Protein AF-A0A8T7KMA9-F1 (afdb_monomer)

Secondary structure (DSSP, 8-state):
-HHHHHHHHHHHHHHHHHHHHHHHTTTS-EE--TTT-SBEE-HHHHHHHHHHHHHHHHHHHTT-S-HHHHHHHHHHHHHHHTB-BHHHHHHHHHHHHHSPPTT--S-S-S---GGG-TTHHHHHHHHHHHHHHHHHS--BTTSTTTTTT--HHHHHHHHHHHHHHHTGGGTTSSSPP---HHHHHHHHHHHHHHTTSSPPPHHHHHHHHHHHHHHHHHHHHHHHHS-HHHHHHHHHHHHHHHHHHHHTT-

Structure (mmCIF, N/CA/C/O backbone):
data_AF-A0A8T7KMA9-F1
#
_entry.id   AF-A0A8T7KMA9-F1
#
loop_
_atom_site.group_PDB
_atom_site.id
_atom_site.type_symbol
_atom_site.label_atom_id
_atom_site.label_alt_id
_atom_site.label_comp_id
_atom_site.label_asym_id
_atom_site.label_entity_id
_atom_site.label_seq_id
_atom_site.pdbx_PDB_ins_code
_atom_site.Cartn_x
_atom_site.Cartn_y
_atom_site.Cartn_z
_atom_site.occupancy
_atom_site.B_iso_or_equiv
_atom_site.auth_seq_id
_atom_site.auth_comp_id
_atom_site.auth_asym_id
_atom_site.auth_atom_id
_atom_site.pdbx_PDB_model_num
ATOM 1 N N . MET A 1 1 ? -30.304 -0.633 0.006 1.00 74.88 1 MET A N 1
ATOM 2 C CA . MET A 1 1 ? -30.058 -2.051 -0.369 1.00 74.88 1 MET A CA 1
ATOM 3 C C . MET A 1 1 ? -29.399 -2.240 -1.741 1.00 74.88 1 MET A C 1
ATOM 5 O O . MET A 1 1 ? -28.414 -2.963 -1.798 1.00 74.88 1 MET A O 1
ATOM 9 N N . ARG A 1 2 ? -29.863 -1.611 -2.838 1.00 88.44 2 ARG A N 1
ATOM 10 C CA . ARG A 1 2 ? -29.261 -1.797 -4.184 1.00 88.44 2 ARG A CA 1
ATOM 11 C C . ARG A 1 2 ? -27.766 -1.437 -4.260 1.00 88.44 2 ARG A C 1
ATOM 13 O O . ARG A 1 2 ? -26.984 -2.227 -4.770 1.00 88.44 2 ARG A O 1
ATOM 20 N N . ALA A 1 3 ? -27.360 -0.306 -3.677 1.00 84.94 3 ALA A N 1
ATOM 21 C CA . ALA A 1 3 ? -25.960 0.138 -3.680 1.00 84.94 3 ALA A CA 1
ATOM 22 C C . ALA A 1 3 ? -25.003 -0.824 -2.949 1.00 84.94 3 ALA A C 1
ATOM 24 O O . ALA A 1 3 ? -23.890 -1.042 -3.410 1.00 84.94 3 ALA A O 1
ATOM 25 N N . ALA A 1 4 ? -25.444 -1.435 -1.844 1.00 87.94 4 ALA A N 1
ATOM 26 C CA . ALA A 1 4 ? -24.640 -2.408 -1.106 1.00 87.94 4 ALA A CA 1
ATOM 27 C C . ALA A 1 4 ? -24.428 -3.698 -1.913 1.00 87.94 4 ALA A C 1
ATOM 29 O O . ALA A 1 4 ? -23.318 -4.206 -1.968 1.00 87.94 4 ALA A O 1
ATOM 30 N N . ARG A 1 5 ? -25.466 -4.182 -2.612 1.00 92.31 5 ARG A N 1
ATOM 31 C CA . ARG A 1 5 ? -25.337 -5.352 -3.496 1.00 92.31 5 ARG A CA 1
ATOM 32 C C . ARG A 1 5 ? -24.377 -5.089 -4.652 1.00 92.31 5 ARG A C 1
ATOM 34 O O . ARG A 1 5 ? -23.524 -5.923 -4.919 1.00 92.31 5 ARG A O 1
ATOM 41 N N . LEU A 1 6 ? -24.492 -3.927 -5.300 1.00 93.25 6 LEU A N 1
ATOM 42 C CA . LEU A 1 6 ? -23.568 -3.532 -6.366 1.00 93.25 6 LEU A CA 1
ATOM 43 C C . LEU A 1 6 ? -22.127 -3.452 -5.850 1.00 93.25 6 LEU A C 1
ATOM 45 O O . LEU A 1 6 ? -21.237 -4.008 -6.477 1.00 93.25 6 LEU A O 1
ATOM 49 N N . ALA A 1 7 ? -21.912 -2.847 -4.678 1.00 92.75 7 ALA A N 1
ATOM 50 C CA . ALA A 1 7 ? -20.603 -2.796 -4.029 1.00 92.75 7 ALA A CA 1
ATOM 51 C C . ALA A 1 7 ? -20.009 -4.197 -3.801 1.00 92.75 7 ALA A C 1
ATOM 53 O O . ALA A 1 7 ? -18.883 -4.463 -4.215 1.00 92.75 7 ALA A O 1
ATOM 54 N N . THR A 1 8 ? -20.780 -5.119 -3.216 1.00 94.69 8 THR A N 1
ATOM 55 C CA . THR A 1 8 ? -20.338 -6.503 -2.996 1.00 94.69 8 THR A CA 1
ATOM 56 C C . THR A 1 8 ? -20.008 -7.217 -4.305 1.00 94.69 8 THR A C 1
ATOM 58 O O . THR A 1 8 ? -18.973 -7.875 -4.381 1.00 94.69 8 THR A O 1
ATOM 61 N N . VAL A 1 9 ? -20.843 -7.074 -5.342 1.00 95.88 9 VAL A N 1
ATOM 62 C CA . VAL A 1 9 ? -20.597 -7.689 -6.659 1.00 95.88 9 VAL A CA 1
ATOM 63 C C . VAL A 1 9 ? -19.314 -7.139 -7.278 1.00 95.88 9 VAL A C 1
ATOM 65 O O . VAL A 1 9 ? -18.455 -7.925 -7.664 1.00 95.88 9 VAL A O 1
ATOM 68 N N . THR A 1 10 ? -19.135 -5.817 -7.309 1.00 95.44 10 THR A N 1
ATOM 69 C CA . THR A 1 10 ? -17.931 -5.181 -7.863 1.00 95.44 10 THR A CA 1
ATOM 70 C C . THR A 1 10 ? -16.664 -5.650 -7.152 1.00 95.44 10 THR A C 1
ATOM 72 O O . THR A 1 10 ? -15.693 -6.019 -7.806 1.00 95.44 10 THR A O 1
ATOM 75 N N . LEU A 1 11 ? -16.672 -5.690 -5.817 1.00 96.38 11 LEU A N 1
ATOM 76 C CA . LEU A 1 11 ? -15.516 -6.143 -5.044 1.00 96.38 11 LEU A CA 1
ATOM 77 C C . LEU A 1 11 ? -15.255 -7.644 -5.203 1.00 96.38 11 LEU A C 1
ATOM 79 O O . LEU A 1 11 ? -14.103 -8.059 -5.256 1.00 96.38 11 LEU A O 1
ATOM 83 N N . SER A 1 12 ? -16.305 -8.457 -5.329 1.00 96.75 12 SER A N 1
ATOM 84 C CA . SER A 1 12 ? -16.158 -9.892 -5.596 1.00 96.75 12 SER A CA 1
ATOM 85 C C . SER A 1 12 ? -15.549 -10.132 -6.977 1.00 96.75 12 SER A C 1
ATOM 87 O O . SER A 1 12 ? -14.641 -10.945 -7.113 1.00 96.75 12 SER A O 1
ATOM 89 N N . LEU A 1 13 ? -15.983 -9.379 -7.994 1.00 97.12 13 LEU A N 1
ATOM 90 C CA . LEU A 1 13 ? -15.379 -9.418 -9.327 1.00 97.12 13 LEU A CA 1
ATOM 91 C C . LEU A 1 13 ? -13.915 -8.970 -9.292 1.00 97.12 13 LEU A C 1
ATOM 93 O O . LEU A 1 13 ? -13.075 -9.607 -9.917 1.00 97.12 13 LEU A O 1
ATOM 97 N N . MET A 1 14 ? -13.595 -7.923 -8.529 1.00 96.88 14 MET A N 1
ATOM 98 C CA . MET A 1 14 ? -12.217 -7.467 -8.331 1.00 96.88 14 MET A CA 1
ATOM 99 C C . MET A 1 14 ? -11.351 -8.532 -7.639 1.00 96.88 14 MET A C 1
ATOM 101 O O . MET A 1 14 ? -10.211 -8.744 -8.047 1.00 96.88 14 MET A O 1
ATOM 105 N N . LEU A 1 15 ? -11.890 -9.239 -6.641 1.00 96.88 15 LEU A N 1
ATOM 106 C CA . LEU A 1 15 ? -11.209 -10.346 -5.965 1.00 96.88 15 LEU A CA 1
ATOM 107 C C . LEU A 1 15 ? -10.943 -11.513 -6.925 1.00 96.88 15 LEU A C 1
ATOM 109 O O . LEU A 1 15 ? -9.819 -12.004 -7.000 1.00 96.88 15 LEU A O 1
ATOM 113 N N . VAL A 1 16 ? -11.958 -11.926 -7.691 1.00 97.25 16 VAL A N 1
ATOM 114 C CA . VAL A 1 16 ? -11.831 -12.979 -8.711 1.00 97.25 16 VAL A CA 1
ATOM 115 C C . VAL A 1 16 ? -10.822 -12.571 -9.783 1.00 97.25 16 VAL A C 1
ATOM 117 O O . VAL A 1 16 ? -9.980 -13.382 -10.157 1.00 97.25 16 VAL A O 1
ATOM 120 N N . ALA A 1 17 ? -10.848 -11.314 -10.231 1.00 95.06 17 ALA A N 1
ATOM 121 C CA . ALA A 1 17 ? -9.863 -10.784 -11.167 1.00 95.06 17 ALA A CA 1
ATOM 122 C C . ALA A 1 17 ? -8.447 -10.824 -10.575 1.00 95.06 17 ALA A C 1
ATOM 124 O O . ALA A 1 17 ? -7.527 -11.265 -11.253 1.00 95.06 17 ALA A O 1
ATOM 125 N N . GLY A 1 18 ? -8.269 -10.443 -9.307 1.00 94.44 18 GLY A N 1
ATOM 126 C CA . GLY A 1 18 ? -6.989 -10.555 -8.605 1.00 94.44 18 GLY A CA 1
ATOM 127 C C . GLY A 1 18 ? -6.474 -11.996 -8.534 1.00 94.44 18 GLY A C 1
ATOM 128 O O . GLY A 1 18 ? -5.310 -12.242 -8.836 1.00 94.44 18 GLY A O 1
ATOM 129 N N . LEU A 1 19 ? -7.339 -12.967 -8.221 1.00 95.62 19 LEU A N 1
ATOM 130 C CA . LEU A 1 19 ? -6.987 -14.394 -8.202 1.00 95.62 19 LEU A CA 1
ATOM 131 C C . LEU A 1 19 ? -6.645 -14.932 -9.599 1.00 95.62 19 LEU A C 1
ATOM 133 O O . LEU A 1 19 ? -5.669 -15.666 -9.753 1.00 95.62 19 LEU A O 1
ATOM 137 N N . ALA A 1 20 ? -7.415 -14.545 -10.618 1.00 94.00 20 ALA A N 1
ATOM 138 C CA . ALA A 1 20 ? -7.141 -14.903 -12.005 1.00 94.00 20 ALA A CA 1
ATOM 139 C C . ALA A 1 20 ? -5.806 -14.311 -12.476 1.00 94.00 20 ALA A C 1
ATOM 141 O O . ALA A 1 20 ? -5.000 -15.023 -13.069 1.00 94.00 20 ALA A O 1
ATOM 142 N N . LEU A 1 21 ? -5.526 -13.044 -12.153 1.00 92.50 21 LEU A N 1
ATOM 143 C CA . LEU A 1 21 ? -4.230 -12.421 -12.419 1.00 92.50 21 LEU A CA 1
ATOM 144 C C . LEU A 1 21 ? -3.110 -13.162 -11.688 1.00 92.50 21 LEU A C 1
ATOM 146 O O . LEU A 1 21 ? -2.130 -13.508 -12.328 1.00 92.50 21 LEU A O 1
ATOM 150 N N . ALA A 1 22 ? -3.274 -13.487 -10.402 1.00 92.06 22 ALA A N 1
ATOM 151 C CA . ALA A 1 22 ? -2.269 -14.221 -9.634 1.00 92.06 22 ALA A CA 1
ATOM 152 C C . ALA A 1 22 ? -1.974 -15.605 -10.224 1.00 92.06 22 ALA A C 1
ATOM 154 O O . ALA A 1 22 ? -0.847 -16.076 -10.118 1.00 92.06 22 ALA A O 1
ATOM 155 N N . TRP A 1 23 ? -2.968 -16.257 -10.836 1.00 92.12 23 TRP A N 1
ATOM 156 C CA . TRP A 1 23 ? -2.781 -17.498 -11.588 1.00 92.12 23 TRP A CA 1
ATOM 157 C C . TRP A 1 23 ? -2.032 -17.264 -12.905 1.00 92.12 23 TRP A C 1
ATOM 159 O O . TRP A 1 23 ? -1.070 -17.968 -13.202 1.00 92.12 23 TRP A O 1
ATOM 169 N N . LEU A 1 24 ? -2.450 -16.267 -13.684 1.00 90.75 24 LEU A N 1
ATOM 170 C CA . LEU A 1 24 ? -1.879 -15.974 -14.998 1.00 90.75 24 LEU A CA 1
ATOM 171 C C . LEU A 1 24 ? -0.452 -15.416 -14.918 1.00 90.75 24 LEU A C 1
ATOM 173 O O . LEU A 1 24 ? 0.347 -15.663 -15.814 1.00 90.75 24 LEU A O 1
ATOM 177 N N . THR A 1 25 ? -0.113 -14.689 -13.851 1.00 88.50 25 THR A N 1
ATOM 178 C CA . THR A 1 25 ? 1.198 -14.050 -13.684 1.00 88.50 25 THR A CA 1
ATOM 179 C C . THR A 1 25 ? 2.226 -14.930 -12.977 1.00 88.50 25 THR A C 1
ATOM 181 O O . THR A 1 25 ? 3.274 -14.425 -12.581 1.00 88.50 25 THR A O 1
ATOM 184 N N . ARG A 1 26 ? 1.928 -16.220 -12.757 1.00 83.44 26 ARG A N 1
ATOM 185 C CA . ARG A 1 26 ? 2.841 -17.149 -12.062 1.00 83.44 26 ARG A CA 1
ATOM 186 C C . ARG A 1 26 ? 4.153 -17.333 -12.799 1.00 83.44 26 ARG A C 1
ATOM 188 O O . ARG A 1 26 ? 5.195 -17.410 -12.162 1.00 83.44 26 ARG A O 1
ATOM 195 N N . GLU A 1 27 ? 4.080 -17.419 -14.121 1.00 79.69 27 GLU A N 1
ATOM 196 C CA . GLU A 1 27 ? 5.248 -17.693 -14.956 1.00 79.69 27 GLU A CA 1
ATOM 197 C C . GLU A 1 27 ? 5.816 -16.416 -15.571 1.00 79.69 27 GLU A C 1
ATOM 199 O O . GLU A 1 27 ? 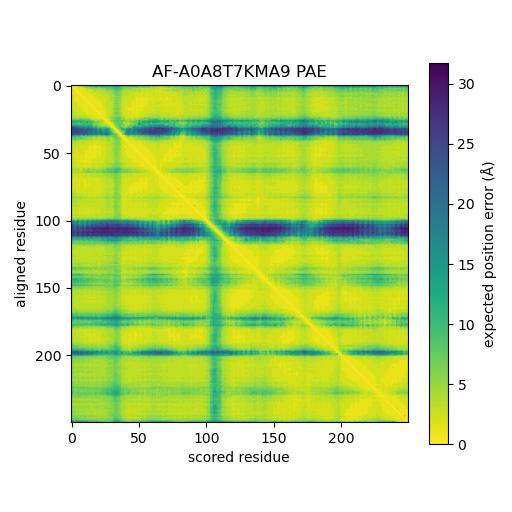7.031 -16.266 -15.669 1.00 79.69 27 GLU A O 1
ATOM 204 N N . MET A 1 28 ? 4.955 -15.469 -15.960 1.00 73.75 28 MET A N 1
ATOM 205 C CA . MET A 1 28 ? 5.373 -14.209 -16.575 1.00 73.75 28 MET A CA 1
ATOM 206 C C . MET A 1 28 ? 4.401 -13.069 -16.254 1.00 73.75 28 MET A C 1
ATOM 208 O O . MET A 1 28 ? 3.193 -13.295 -16.184 1.00 73.75 28 MET A O 1
ATOM 212 N N . PRO A 1 29 ? 4.883 -11.822 -16.102 1.00 76.88 29 PRO A N 1
ATOM 213 C CA . PRO A 1 29 ? 4.006 -10.671 -15.927 1.00 76.88 29 PRO A CA 1
ATOM 214 C C . PRO A 1 29 ? 3.124 -10.461 -17.168 1.00 76.88 29 PRO A C 1
ATOM 216 O O . PRO A 1 29 ? 3.596 -10.525 -18.305 1.00 76.88 29 PRO A O 1
ATOM 219 N N . LEU A 1 30 ? 1.847 -10.145 -16.952 1.00 77.12 30 LEU A N 1
ATOM 220 C CA . LEU A 1 30 ? 0.913 -9.797 -18.016 1.00 77.12 30 LEU A CA 1
ATOM 221 C C . LEU A 1 30 ? 1.144 -8.348 -18.451 1.00 77.12 30 LEU A C 1
ATOM 223 O O . LEU A 1 30 ? 1.044 -7.403 -17.661 1.00 77.12 30 LEU A O 1
ATOM 227 N N . VAL A 1 31 ? 1.415 -8.173 -19.740 1.00 74.31 31 VAL A N 1
ATOM 228 C CA . VAL A 1 31 ? 1.612 -6.864 -20.365 1.00 74.31 31 VAL A CA 1
ATOM 229 C C . VAL A 1 31 ? 0.598 -6.723 -21.491 1.00 74.31 31 VAL A C 1
ATOM 231 O O . VAL A 1 31 ? 0.688 -7.406 -22.511 1.00 74.31 31 VAL A O 1
ATOM 234 N N . ALA A 1 32 ? -0.388 -5.845 -21.312 1.00 59.34 32 ALA A N 1
ATOM 235 C CA . ALA A 1 32 ? -1.388 -5.598 -22.339 1.00 59.34 32 ALA A CA 1
ATOM 236 C C . ALA A 1 32 ? -0.861 -4.575 -23.365 1.00 59.34 32 ALA A C 1
ATOM 238 O O . ALA A 1 32 ? -0.773 -3.386 -23.077 1.00 59.34 32 ALA A O 1
ATOM 239 N N . VAL A 1 33 ? -0.601 -5.071 -24.582 1.00 53.56 33 VAL A N 1
ATOM 240 C CA . VAL A 1 33 ? -0.406 -4.356 -25.865 1.00 53.56 33 VAL A CA 1
ATOM 241 C C . VAL A 1 33 ? 1.032 -3.956 -26.258 1.00 53.56 33 VAL A C 1
ATOM 243 O O . VAL A 1 33 ? 1.755 -3.231 -25.569 1.00 53.56 33 VAL A O 1
ATOM 246 N N . ARG A 1 34 ? 1.391 -4.417 -27.472 1.00 48.84 34 ARG A N 1
ATOM 247 C CA . ARG A 1 34 ? 2.499 -3.975 -28.336 1.00 48.84 34 ARG A CA 1
ATOM 248 C C . ARG A 1 34 ? 2.468 -2.449 -28.490 1.00 48.84 34 ARG A C 1
ATOM 250 O O . ARG A 1 34 ? 1.559 -1.929 -29.123 1.00 48.84 34 ARG A O 1
ATOM 257 N N . GLY A 1 35 ? 3.465 -1.746 -27.951 1.00 50.00 35 GLY A N 1
ATOM 258 C CA . GLY A 1 35 ? 3.695 -0.327 -28.264 1.00 50.00 35 GLY A CA 1
ATOM 259 C C . GLY A 1 35 ? 3.737 0.653 -27.091 1.00 50.00 35 GLY A C 1
ATOM 260 O O . GLY A 1 35 ? 3.997 1.823 -27.333 1.00 50.00 35 GLY A O 1
ATOM 261 N N . GLY A 1 36 ? 3.540 0.230 -25.836 1.00 54.72 36 GLY A N 1
ATOM 262 C CA . GLY A 1 36 ? 3.680 1.170 -24.709 1.00 54.72 36 GLY A CA 1
ATOM 263 C C . GLY A 1 36 ? 2.717 0.972 -23.546 1.00 54.72 36 GLY A C 1
ATOM 264 O O . GLY A 1 36 ? 2.156 1.946 -23.066 1.00 54.72 36 GLY A O 1
ATOM 265 N N . ALA A 1 37 ? 2.485 -0.272 -23.124 1.00 57.72 37 ALA A N 1
ATOM 266 C CA . ALA A 1 37 ? 1.408 -0.650 -22.210 1.00 57.72 37 ALA A CA 1
ATOM 267 C C . ALA A 1 37 ? 1.255 0.251 -20.962 1.00 57.72 37 ALA A C 1
ATOM 269 O O . ALA A 1 37 ? 2.088 0.232 -20.054 1.00 57.72 37 ALA A O 1
ATOM 270 N N . VAL A 1 38 ? 0.138 0.985 -20.913 1.00 71.94 38 VAL A N 1
ATOM 271 C CA . VAL A 1 38 ? -0.374 1.712 -19.734 1.00 71.94 38 VAL A CA 1
ATOM 272 C C . VAL A 1 38 ? -0.820 0.733 -18.641 1.00 71.94 38 VAL A C 1
ATOM 274 O O . VAL A 1 38 ? -0.795 1.071 -17.461 1.00 71.94 38 VAL A O 1
ATOM 277 N N . LEU A 1 39 ? -1.177 -0.499 -19.021 1.00 85.31 39 LEU A N 1
ATOM 278 C CA . LEU A 1 39 ? -1.601 -1.563 -18.116 1.00 85.31 39 LEU A CA 1
ATOM 279 C C . LEU A 1 39 ? -0.520 -2.638 -17.982 1.00 85.31 39 LEU A C 1
ATOM 281 O O . LEU A 1 39 ? -0.044 -3.197 -18.973 1.00 85.31 39 LEU A O 1
ATOM 285 N N . ARG A 1 40 ? -0.174 -2.962 -16.740 1.00 85.12 40 ARG A N 1
ATOM 286 C CA . ARG A 1 40 ? 0.751 -4.035 -16.385 1.00 85.12 40 ARG A CA 1
ATOM 287 C C . ARG A 1 40 ? 0.271 -4.701 -15.106 1.00 85.12 40 ARG A C 1
ATOM 289 O O . ARG A 1 40 ? 0.020 -4.023 -14.116 1.00 85.12 40 ARG A O 1
ATOM 296 N N . ALA A 1 41 ? 0.204 -6.025 -15.122 1.00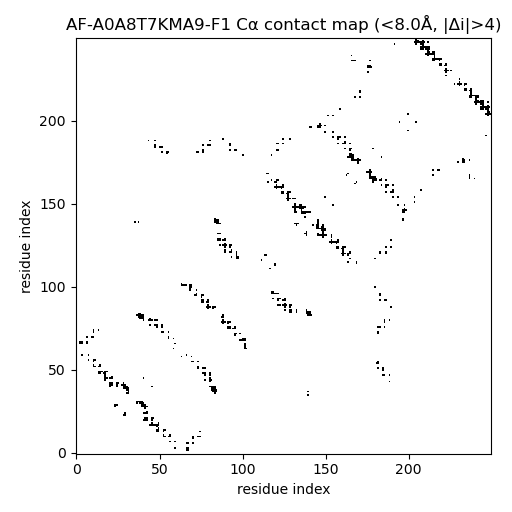 87.75 41 ALA A N 1
ATOM 297 C CA . ALA A 1 41 ? -0.104 -6.810 -13.939 1.00 87.75 41 ALA A CA 1
ATOM 298 C C . ALA A 1 41 ? 0.957 -7.891 -13.737 1.00 87.75 41 ALA A C 1
ATOM 300 O O . ALA A 1 41 ? 1.316 -8.618 -14.659 1.00 87.75 41 ALA A O 1
ATOM 301 N N . ASP A 1 42 ? 1.446 -8.009 -12.513 1.00 90.06 42 ASP A N 1
ATOM 302 C CA . ASP A 1 42 ? 2.267 -9.125 -12.055 1.00 90.06 42 ASP A CA 1
ATOM 303 C C . ASP A 1 42 ? 1.764 -9.622 -10.697 1.00 90.06 42 ASP A C 1
ATOM 305 O O . ASP A 1 42 ? 0.711 -9.188 -10.220 1.00 90.06 42 ASP A O 1
ATOM 309 N N . ALA A 1 43 ? 2.513 -10.534 -10.075 1.00 91.31 43 ALA A N 1
ATOM 310 C CA . ALA A 1 43 ? 2.133 -11.135 -8.805 1.00 91.31 43 ALA A CA 1
ATOM 311 C C . ALA A 1 43 ? 1.886 -10.089 -7.701 1.00 91.31 43 ALA A C 1
ATOM 313 O O . ALA A 1 43 ? 0.955 -10.249 -6.911 1.00 91.31 43 ALA A O 1
ATOM 314 N N . LEU A 1 44 ? 2.656 -8.992 -7.673 1.00 92.19 44 LEU A N 1
ATOM 315 C CA . LEU A 1 44 ? 2.479 -7.925 -6.687 1.00 92.19 44 LEU A CA 1
ATOM 316 C C . LEU A 1 44 ? 1.195 -7.126 -6.956 1.00 92.19 44 LEU A C 1
ATOM 318 O O . LEU A 1 44 ? 0.438 -6.847 -6.025 1.00 92.19 44 LEU A O 1
ATOM 322 N N . SER A 1 45 ? 0.914 -6.797 -8.221 1.00 93.81 45 SER A N 1
ATOM 323 C CA . SER A 1 45 ? -0.354 -6.158 -8.611 1.00 93.81 45 SER A CA 1
ATOM 324 C C . SER A 1 45 ? -1.561 -7.031 -8.267 1.00 93.81 45 SER A C 1
ATOM 326 O O . SER A 1 45 ? -2.553 -6.537 -7.729 1.00 93.81 45 SER A O 1
ATOM 328 N N . ALA A 1 46 ? -1.473 -8.333 -8.552 1.00 94.75 46 ALA A N 1
ATOM 329 C CA . ALA A 1 46 ? -2.524 -9.298 -8.261 1.00 94.75 46 ALA A CA 1
ATOM 330 C C . ALA A 1 46 ? -2.780 -9.415 -6.751 1.00 94.75 46 ALA A C 1
ATOM 332 O O . ALA A 1 46 ? -3.932 -9.360 -6.314 1.00 94.75 46 ALA A O 1
ATOM 333 N N . LEU A 1 47 ? -1.710 -9.491 -5.951 1.00 94.94 47 LEU A N 1
ATOM 334 C CA . LEU A 1 47 ? -1.795 -9.502 -4.493 1.00 94.94 47 LEU A CA 1
ATOM 335 C C . LEU A 1 47 ? -2.466 -8.231 -3.960 1.00 94.94 47 LEU A C 1
ATOM 337 O O . LEU A 1 47 ? -3.370 -8.331 -3.131 1.00 94.94 47 LEU A O 1
ATOM 341 N N . LEU A 1 48 ? -2.086 -7.048 -4.457 1.00 95.75 48 LEU A N 1
ATOM 342 C CA . LEU A 1 48 ? -2.716 -5.798 -4.030 1.00 95.75 48 LEU A CA 1
ATOM 343 C C . LEU A 1 48 ? -4.214 -5.766 -4.379 1.00 95.75 48 LEU A C 1
ATOM 345 O O . LEU A 1 48 ? -5.009 -5.335 -3.544 1.00 95.75 48 LEU A O 1
ATOM 349 N N . LEU A 1 49 ? -4.623 -6.256 -5.558 1.00 96.44 49 LEU A N 1
ATOM 350 C CA . LEU A 1 49 ? -6.047 -6.379 -5.903 1.00 96.44 49 LEU A CA 1
ATOM 351 C C . LEU A 1 49 ? -6.797 -7.265 -4.906 1.00 96.44 49 LEU A C 1
ATOM 353 O O . LEU A 1 49 ? -7.864 -6.878 -4.429 1.00 96.44 49 LEU A O 1
ATOM 357 N N . ILE A 1 50 ? -6.238 -8.435 -4.586 1.00 97.19 50 ILE A N 1
ATOM 358 C CA . ILE A 1 50 ? -6.832 -9.384 -3.637 1.00 97.19 50 ILE A CA 1
ATOM 359 C C . ILE A 1 50 ? -6.982 -8.726 -2.263 1.00 97.19 50 ILE A C 1
ATOM 361 O O . ILE A 1 50 ? -8.071 -8.744 -1.690 1.00 97.19 50 ILE A O 1
ATOM 365 N N . VAL A 1 51 ? -5.915 -8.102 -1.756 1.00 95.50 51 VAL A N 1
ATOM 366 C CA . VAL A 1 51 ? -5.903 -7.448 -0.439 1.00 95.50 51 VAL A CA 1
ATOM 367 C C . VAL A 1 51 ? -6.900 -6.292 -0.391 1.00 95.50 51 VAL A C 1
ATOM 369 O O . VAL A 1 51 ? -7.705 -6.228 0.537 1.00 95.50 51 VAL A O 1
ATOM 372 N N . ALA A 1 52 ? -6.908 -5.411 -1.395 1.00 96.38 52 ALA A N 1
ATOM 373 C CA . ALA A 1 52 ? -7.820 -4.271 -1.438 1.00 96.38 52 ALA A CA 1
ATOM 374 C C . ALA A 1 52 ? -9.292 -4.712 -1.521 1.00 96.38 52 ALA A C 1
ATOM 376 O O . ALA A 1 52 ? -10.141 -4.184 -0.798 1.00 96.38 52 ALA A O 1
ATOM 377 N N . ALA A 1 53 ? -9.599 -5.715 -2.351 1.00 96.88 53 ALA A N 1
ATOM 378 C CA . ALA A 1 53 ? -10.946 -6.265 -2.456 1.00 96.88 53 ALA A CA 1
ATOM 379 C C . ALA A 1 53 ? -11.391 -6.939 -1.148 1.00 96.88 53 ALA A C 1
ATOM 381 O O . ALA A 1 53 ? -12.496 -6.679 -0.670 1.00 96.88 53 ALA A O 1
ATOM 382 N N . ALA A 1 54 ? -10.526 -7.752 -0.533 1.00 95.88 54 ALA A N 1
ATOM 383 C CA . ALA A 1 54 ? -10.816 -8.439 0.723 1.00 95.88 54 ALA A CA 1
ATOM 384 C C . ALA A 1 54 ? -11.028 -7.458 1.887 1.00 95.88 54 ALA A C 1
ATOM 386 O O . ALA A 1 54 ? -12.002 -7.590 2.627 1.00 95.88 54 ALA A O 1
ATOM 387 N N . GLN A 1 55 ? -10.174 -6.436 2.018 1.00 93.12 55 GLN A N 1
ATOM 388 C CA . GLN A 1 55 ? -10.329 -5.391 3.035 1.00 93.12 55 GLN A CA 1
ATOM 389 C C . GLN A 1 55 ? -11.643 -4.622 2.862 1.00 93.12 55 GLN A C 1
ATOM 391 O O . GLN A 1 55 ? -12.364 -4.387 3.834 1.00 93.12 55 GLN A O 1
ATOM 396 N N . ALA A 1 56 ? -11.987 -4.262 1.625 1.00 94.31 56 ALA A N 1
ATOM 397 C CA . ALA A 1 56 ? -13.238 -3.579 1.332 1.00 94.31 56 ALA A CA 1
ATOM 398 C C . ALA A 1 56 ? -14.461 -4.458 1.640 1.00 94.31 56 ALA A C 1
ATOM 400 O O . ALA A 1 56 ? -15.405 -3.979 2.269 1.00 94.31 56 ALA A O 1
ATOM 401 N N . LEU A 1 57 ? -14.433 -5.744 1.266 1.00 95.38 57 LEU A N 1
ATOM 402 C CA . LEU A 1 57 ? -15.491 -6.712 1.582 1.00 95.38 57 LEU A CA 1
ATOM 403 C C . LEU A 1 57 ? -15.656 -6.906 3.092 1.00 95.38 57 LEU A C 1
ATOM 405 O O . LEU A 1 57 ? -16.787 -6.890 3.579 1.00 95.38 57 LEU A O 1
ATOM 409 N N . ALA A 1 58 ? -14.553 -7.021 3.836 1.00 92.94 58 ALA A N 1
ATOM 410 C CA . ALA A 1 58 ? -14.583 -7.088 5.295 1.00 92.94 58 ALA A CA 1
ATOM 411 C C . ALA A 1 58 ? -15.224 -5.824 5.894 1.00 92.94 58 ALA A C 1
ATOM 413 O O . ALA A 1 58 ? -16.098 -5.921 6.752 1.00 92.94 58 ALA A O 1
ATOM 414 N N . GLY A 1 59 ? -14.879 -4.638 5.382 1.00 90.25 59 GLY A N 1
ATOM 415 C CA . GLY A 1 59 ? -15.520 -3.383 5.781 1.00 90.25 59 GLY A CA 1
ATOM 416 C C . GLY A 1 59 ? -17.027 -3.349 5.492 1.00 90.25 59 GLY A C 1
ATOM 417 O O . GLY A 1 59 ? -17.804 -2.867 6.317 1.00 90.25 59 GLY A O 1
ATOM 418 N N . LEU A 1 60 ? -17.470 -3.892 4.352 1.00 91.44 60 LEU A N 1
ATOM 419 C CA . LEU A 1 60 ? -18.901 -4.024 4.050 1.00 91.44 60 LEU A CA 1
ATOM 420 C C . LEU A 1 60 ? -19.609 -4.970 5.027 1.00 91.44 60 LEU A C 1
ATOM 422 O O . LEU A 1 60 ? -20.705 -4.647 5.483 1.00 91.44 60 LEU A O 1
ATOM 426 N N . ALA A 1 61 ? -18.985 -6.101 5.365 1.00 91.62 61 ALA A N 1
ATOM 427 C CA . ALA A 1 61 ? -19.522 -7.062 6.329 1.00 91.62 61 ALA A CA 1
ATOM 428 C C . ALA A 1 61 ? -19.647 -6.460 7.740 1.00 91.62 61 ALA A C 1
ATOM 430 O O . ALA A 1 61 ? -20.598 -6.762 8.455 1.00 91.62 61 ALA A O 1
ATOM 431 N N . LEU A 1 62 ? -18.739 -5.549 8.103 1.00 89.62 62 LEU A N 1
ATOM 432 C CA . LEU A 1 62 ? -18.769 -4.790 9.358 1.00 89.62 62 LEU A CA 1
ATOM 433 C C . LEU A 1 62 ? -19.734 -3.587 9.338 1.00 89.62 62 LEU A C 1
ATOM 435 O O . LEU A 1 62 ? -19.771 -2.817 10.295 1.00 89.62 62 LEU A O 1
ATOM 439 N N . GLY A 1 63 ? -20.524 -3.406 8.275 1.00 88.38 63 GLY A N 1
ATOM 440 C CA . GLY A 1 63 ? -21.600 -2.413 8.250 1.00 88.38 63 GLY A CA 1
ATOM 441 C C . GLY A 1 63 ? -21.138 -0.971 8.030 1.00 88.38 63 GLY A C 1
ATOM 442 O O . GLY A 1 63 ? -21.758 -0.042 8.547 1.00 88.38 63 GLY A O 1
ATOM 443 N N . VAL A 1 64 ? -20.068 -0.754 7.255 1.00 88.19 64 VAL A N 1
ATOM 444 C CA . VAL A 1 64 ? -19.603 0.600 6.913 1.00 88.19 64 VAL A CA 1
ATOM 445 C C . VAL A 1 64 ? -20.746 1.472 6.346 1.00 88.19 64 VAL A C 1
ATOM 447 O O . VAL A 1 64 ? -21.428 1.059 5.404 1.00 88.19 64 VAL A O 1
ATOM 450 N N . PRO A 1 65 ? -20.916 2.723 6.827 1.00 86.19 65 PRO A N 1
ATOM 451 C CA . PRO A 1 65 ? -22.067 3.566 6.481 1.00 86.19 65 PRO A CA 1
ATOM 452 C C . PRO A 1 65 ? -22.134 3.969 5.001 1.00 86.19 65 PRO A C 1
ATOM 454 O O . PRO A 1 65 ? -23.211 4.228 4.468 1.00 86.19 65 PRO A O 1
ATOM 457 N N . ARG A 1 66 ? -20.983 4.059 4.320 1.00 90.38 66 ARG A N 1
ATOM 458 C CA . ARG A 1 66 ? -20.875 4.519 2.925 1.00 90.38 66 ARG A CA 1
ATOM 459 C C . ARG A 1 66 ? -20.177 3.460 2.062 1.00 90.38 66 ARG A C 1
ATOM 461 O O . ARG A 1 66 ? -19.008 3.632 1.715 1.00 90.38 66 ARG A O 1
ATOM 468 N N . PRO A 1 67 ? -20.876 2.370 1.694 1.00 91.62 67 PRO A N 1
ATOM 469 C CA . PRO A 1 67 ? -20.275 1.212 1.025 1.00 91.62 67 PRO A CA 1
ATOM 470 C C . PRO A 1 67 ? -19.665 1.554 -0.342 1.00 91.62 67 PRO A C 1
ATOM 472 O O . PRO A 1 67 ? -18.635 1.007 -0.733 1.00 91.62 67 PRO A O 1
ATOM 475 N N . TRP A 1 68 ? -20.264 2.510 -1.057 1.00 93.06 68 TRP A N 1
ATOM 476 C CA . TRP A 1 68 ? -19.780 2.940 -2.366 1.00 93.06 68 TRP A CA 1
ATOM 477 C C . TRP A 1 68 ? -18.437 3.685 -2.292 1.00 93.06 68 TRP A C 1
ATOM 479 O O . TRP A 1 68 ? -17.633 3.530 -3.201 1.00 93.06 68 TRP A O 1
ATOM 489 N N . LEU A 1 69 ? -18.154 4.433 -1.212 1.00 93.25 69 LEU A N 1
ATOM 490 C CA . LEU A 1 69 ? -16.873 5.137 -1.037 1.00 93.25 69 LEU A CA 1
ATOM 491 C C . LEU A 1 69 ? -15.720 4.157 -0.820 1.00 93.25 69 LEU A C 1
ATOM 493 O O . LEU A 1 69 ? -14.657 4.320 -1.410 1.00 93.25 69 LEU A O 1
ATOM 497 N N . VAL A 1 70 ? -15.945 3.122 -0.005 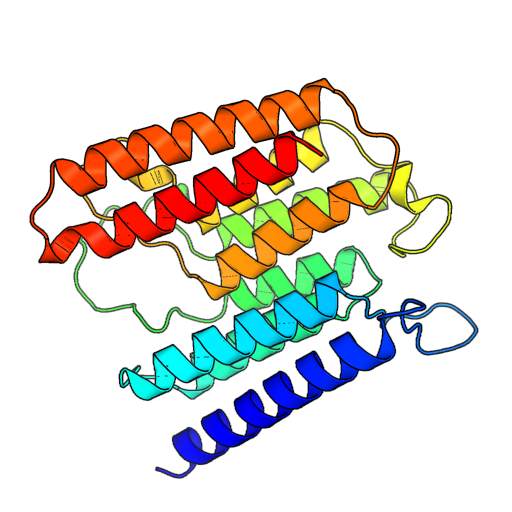1.00 92.88 70 VAL A N 1
ATOM 498 C CA . VAL A 1 70 ? -14.957 2.051 0.204 1.00 92.88 70 VAL A CA 1
ATOM 499 C C . VAL A 1 70 ? -14.717 1.294 -1.096 1.00 92.88 70 VAL A C 1
ATOM 501 O O . VAL A 1 70 ? -13.572 1.046 -1.457 1.00 92.88 70 VAL A O 1
ATOM 504 N N . THR A 1 71 ? -15.790 0.995 -1.834 1.00 95.12 71 THR A N 1
ATOM 505 C CA . THR A 1 71 ? -15.695 0.331 -3.142 1.00 95.12 71 THR A CA 1
ATOM 506 C C . THR A 1 71 ? -14.916 1.177 -4.143 1.00 95.12 71 THR A C 1
ATOM 508 O O . THR A 1 71 ? -14.029 0.660 -4.812 1.00 95.12 71 THR A O 1
ATOM 511 N N . LEU A 1 72 ? -15.205 2.481 -4.218 1.00 95.94 72 LEU A N 1
ATOM 512 C CA . LEU A 1 72 ? -14.495 3.413 -5.090 1.00 95.94 72 LEU A CA 1
ATOM 513 C C . LEU A 1 72 ? -13.010 3.484 -4.729 1.00 95.94 72 LEU A C 1
ATOM 515 O O . LEU A 1 72 ? -12.168 3.376 -5.613 1.00 95.94 72 LEU A O 1
ATOM 519 N N . ARG A 1 73 ? -12.673 3.619 -3.440 1.00 95.31 73 ARG A N 1
ATOM 520 C CA . ARG A 1 73 ? -11.273 3.659 -3.002 1.00 95.31 73 ARG A CA 1
ATOM 521 C C . ARG A 1 73 ? -10.544 2.357 -3.325 1.00 95.31 73 ARG A C 1
ATOM 523 O O . ARG A 1 73 ? -9.443 2.413 -3.858 1.00 95.31 73 ARG A O 1
ATOM 530 N N . ALA A 1 74 ? -11.160 1.205 -3.061 1.00 96.75 74 ALA A N 1
ATOM 531 C CA . ALA A 1 74 ? -10.585 -0.093 -3.406 1.00 96.75 74 ALA A CA 1
ATOM 532 C C . ALA A 1 74 ? -10.373 -0.231 -4.921 1.00 96.75 74 ALA A C 1
ATOM 534 O O . ALA A 1 74 ? -9.299 -0.647 -5.346 1.00 96.75 74 ALA A O 1
ATOM 535 N N . ALA A 1 75 ? -11.343 0.199 -5.734 1.00 96.81 75 ALA A N 1
ATOM 536 C CA . ALA A 1 75 ? -11.221 0.202 -7.189 1.00 96.81 75 ALA A CA 1
ATOM 537 C C . ALA A 1 75 ? -10.087 1.118 -7.678 1.00 96.81 75 ALA A C 1
ATOM 539 O O . ALA A 1 75 ? -9.340 0.726 -8.568 1.00 96.81 75 ALA A O 1
ATOM 540 N N . LEU A 1 76 ? -9.912 2.302 -7.079 1.00 97.38 76 LEU A N 1
ATOM 541 C CA . LEU A 1 76 ? -8.805 3.210 -7.401 1.00 97.38 76 LEU A CA 1
ATOM 542 C C . LEU A 1 76 ? -7.449 2.606 -7.008 1.00 97.38 76 LEU A C 1
ATOM 544 O O . LEU A 1 76 ? -6.533 2.590 -7.822 1.00 97.38 76 LEU A O 1
ATOM 548 N N . VAL A 1 77 ? -7.319 2.039 -5.806 1.00 96.94 77 VAL A N 1
ATOM 549 C CA . VAL A 1 77 ? -6.085 1.347 -5.387 1.00 96.94 77 VAL A CA 1
ATOM 550 C C . VAL A 1 77 ? -5.787 0.154 -6.305 1.00 96.94 77 VAL A C 1
ATOM 552 O O . VAL A 1 77 ? -4.647 -0.023 -6.729 1.00 96.94 77 VAL A O 1
ATOM 555 N N . GLY A 1 78 ? -6.809 -0.614 -6.693 1.00 96.25 78 GLY A N 1
ATOM 556 C CA . GLY A 1 78 ? -6.689 -1.686 -7.683 1.00 96.25 78 GLY A CA 1
ATOM 557 C C . GLY A 1 78 ? -6.255 -1.183 -9.061 1.00 96.25 78 GLY A C 1
ATOM 558 O O . GLY A 1 78 ? -5.382 -1.778 -9.684 1.00 96.25 78 GLY A O 1
ATOM 559 N N . LEU A 1 79 ? -6.804 -0.057 -9.522 1.00 95.56 79 LEU A N 1
ATOM 560 C CA . LEU A 1 79 ? -6.419 0.570 -10.787 1.00 95.56 79 LEU A CA 1
ATOM 561 C C . LEU A 1 79 ? -4.958 1.045 -10.762 1.00 95.56 79 LEU A C 1
ATOM 563 O O . LEU A 1 79 ? -4.231 0.835 -11.730 1.00 95.56 79 LEU A O 1
ATOM 567 N N . ALA A 1 80 ? -4.507 1.627 -9.647 1.00 95.25 80 ALA A N 1
ATOM 568 C CA . ALA A 1 80 ? -3.101 1.971 -9.449 1.00 95.25 80 ALA A CA 1
ATOM 569 C C . ALA A 1 80 ? -2.208 0.717 -9.479 1.00 95.25 80 ALA A C 1
ATOM 571 O O . ALA A 1 80 ? -1.127 0.749 -10.064 1.00 95.25 80 ALA A O 1
ATOM 572 N N . ALA A 1 81 ? -2.675 -0.403 -8.918 1.00 94.12 81 ALA A N 1
ATOM 573 C CA . ALA A 1 81 ? -1.944 -1.667 -8.922 1.00 94.12 81 ALA A CA 1
ATOM 574 C C . ALA A 1 81 ? -1.710 -2.221 -10.335 1.00 94.12 81 ALA A C 1
ATOM 576 O O . ALA A 1 81 ? -0.650 -2.775 -10.605 1.00 94.12 81 ALA A O 1
ATOM 577 N N . VAL A 1 82 ? -2.674 -2.080 -11.246 1.00 93.25 82 VAL A N 1
ATOM 578 C CA . VAL A 1 82 ? -2.550 -2.585 -12.629 1.00 93.25 82 VAL A CA 1
ATOM 579 C C . VAL A 1 82 ? -1.975 -1.558 -13.605 1.00 93.25 82 VAL A C 1
ATOM 581 O O . VAL A 1 82 ? -1.905 -1.813 -14.807 1.00 93.25 82 VAL A O 1
ATOM 584 N N . SER A 1 83 ? -1.572 -0.386 -13.117 1.00 92.25 83 SER A N 1
ATOM 585 C CA . SER A 1 83 ? -0.952 0.646 -13.940 1.00 92.25 83 SER A CA 1
ATOM 586 C C . SER A 1 83 ? 0.544 0.381 -14.115 1.00 92.25 83 SER A C 1
ATOM 588 O O . SER A 1 83 ? 1.282 0.190 -13.150 1.00 92.25 83 SER A O 1
ATOM 590 N N . GLY A 1 84 ? 1.008 0.418 -15.364 1.00 89.69 84 GLY A N 1
ATOM 591 C CA . GLY A 1 84 ? 2.422 0.326 -15.733 1.00 89.69 84 GLY A CA 1
ATOM 592 C C . GLY A 1 84 ? 3.137 1.679 -15.810 1.00 89.69 84 GLY A C 1
ATOM 593 O O . GLY A 1 84 ? 4.293 1.724 -16.231 1.00 89.69 84 GLY A O 1
ATOM 594 N N . HIS A 1 85 ? 2.469 2.779 -15.453 1.00 92.44 85 HIS A N 1
ATOM 595 C CA . HIS A 1 85 ? 2.984 4.139 -15.622 1.00 92.44 85 HIS A CA 1
ATOM 596 C C . HIS A 1 85 ? 3.080 4.867 -14.275 1.00 92.44 85 HIS A C 1
ATOM 598 O O . HIS A 1 85 ? 2.067 5.044 -13.595 1.00 92.44 85 HIS A O 1
ATOM 604 N N . LEU A 1 86 ? 4.273 5.353 -13.912 1.00 93.25 86 LEU A N 1
ATOM 605 C CA . LEU A 1 86 ? 4.565 5.945 -12.594 1.00 93.25 86 LEU A CA 1
ATOM 606 C C . LEU A 1 86 ? 3.617 7.106 -12.250 1.00 93.25 86 LEU A C 1
ATOM 608 O O . LEU A 1 86 ? 3.027 7.125 -11.170 1.00 93.25 86 LEU A O 1
ATOM 612 N N . ALA A 1 87 ? 3.387 8.024 -13.200 1.00 93.62 87 ALA A N 1
ATOM 613 C CA . ALA A 1 87 ? 2.452 9.139 -13.010 1.00 93.62 87 ALA A CA 1
ATOM 614 C C . ALA A 1 87 ? 1.004 8.680 -12.774 1.00 93.62 87 ALA A C 1
ATOM 616 O O . ALA A 1 87 ? 0.296 9.275 -11.967 1.00 93.62 87 ALA A O 1
ATOM 617 N N . ALA A 1 88 ? 0.563 7.614 -13.448 1.00 93.88 88 ALA A N 1
ATOM 618 C CA . ALA A 1 88 ? -0.790 7.100 -13.284 1.00 93.88 88 ALA A CA 1
ATOM 619 C C . ALA A 1 88 ? -0.947 6.373 -11.942 1.00 93.88 88 ALA A C 1
ATOM 621 O O . ALA A 1 88 ? -1.967 6.554 -11.287 1.00 93.88 88 ALA A O 1
ATOM 622 N N . ILE A 1 89 ? 0.069 5.624 -11.490 1.00 94.69 89 ILE A N 1
ATOM 623 C CA . ILE A 1 89 ? 0.080 5.030 -10.141 1.00 94.69 89 ILE A CA 1
ATOM 624 C C . ILE A 1 89 ? -0.081 6.137 -9.088 1.00 94.69 89 ILE A C 1
ATOM 626 O O . ILE A 1 89 ? -1.006 6.082 -8.279 1.00 94.69 89 ILE A O 1
ATOM 630 N N . GLY A 1 90 ? 0.774 7.165 -9.133 1.00 95.56 90 GLY A N 1
ATOM 631 C CA . GLY A 1 90 ? 0.723 8.284 -8.188 1.00 95.56 90 GLY A CA 1
ATOM 632 C C . GLY A 1 90 ? -0.602 9.043 -8.253 1.00 95.56 90 GLY A C 1
ATOM 633 O O . GLY A 1 90 ? -1.303 9.158 -7.251 1.00 95.56 90 GLY A O 1
ATOM 634 N N . GLY A 1 91 ? -1.004 9.481 -9.448 1.00 96.38 91 GLY A N 1
ATOM 635 C CA . GLY A 1 91 ? -2.234 10.246 -9.650 1.00 96.38 91 GLY A CA 1
ATOM 636 C C . GLY A 1 91 ? -3.488 9.511 -9.172 1.00 96.38 91 GLY A C 1
ATOM 637 O O . GLY A 1 91 ? -4.316 10.100 -8.480 1.00 96.38 91 GLY A O 1
ATOM 638 N N . VAL A 1 92 ? -3.615 8.214 -9.465 1.00 96.81 92 VAL A N 1
ATOM 639 C CA . VAL A 1 92 ? -4.765 7.416 -9.012 1.00 96.81 92 VAL A CA 1
ATOM 640 C C . VAL A 1 92 ? -4.751 7.222 -7.491 1.00 96.81 92 VAL A C 1
ATOM 642 O O . VAL A 1 92 ? -5.806 7.333 -6.862 1.00 96.81 92 VAL A O 1
ATOM 645 N N . LEU A 1 93 ? -3.583 7.002 -6.873 1.00 96.50 93 LEU A N 1
ATOM 646 C CA . LEU A 1 93 ? -3.464 6.939 -5.409 1.00 96.50 93 LEU A CA 1
ATOM 647 C C . LEU A 1 93 ? -3.818 8.275 -4.744 1.00 96.50 93 LEU A C 1
ATOM 649 O O . LEU A 1 93 ? -4.492 8.285 -3.713 1.00 96.50 93 LEU A O 1
ATOM 653 N N . LEU A 1 94 ? -3.419 9.402 -5.338 1.00 97.06 94 LEU A N 1
ATOM 654 C CA . LEU A 1 94 ? -3.799 10.730 -4.856 1.00 97.06 94 LEU A CA 1
ATOM 655 C C . LEU A 1 94 ? -5.316 10.916 -4.896 1.00 97.06 94 LEU A C 1
ATOM 657 O O . LEU A 1 94 ? -5.906 11.304 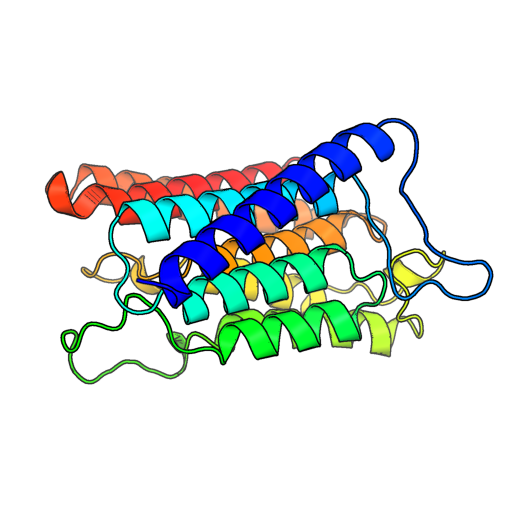-3.888 1.00 97.06 94 LEU A O 1
ATOM 661 N N . VAL A 1 95 ? -5.962 10.558 -6.010 1.00 96.81 95 VAL A N 1
ATOM 662 C CA . VAL A 1 95 ? -7.429 10.580 -6.115 1.00 96.81 95 VAL A CA 1
ATOM 663 C C . VAL A 1 95 ? -8.062 9.677 -5.051 1.00 96.81 95 VAL A C 1
ATOM 665 O O . VAL A 1 95 ? -9.015 10.098 -4.397 1.00 96.81 95 VAL A O 1
ATOM 668 N N . ALA A 1 96 ? -7.508 8.487 -4.794 1.00 94.94 96 ALA A N 1
ATOM 669 C CA . ALA A 1 96 ? -7.987 7.587 -3.741 1.00 94.94 96 ALA A CA 1
ATOM 670 C C . ALA A 1 96 ? -7.912 8.213 -2.333 1.00 94.94 96 ALA A C 1
ATOM 672 O O . ALA A 1 96 ? -8.824 8.014 -1.522 1.00 94.94 96 ALA A O 1
ATOM 673 N N . GLY A 1 97 ? -6.861 8.994 -2.053 1.00 92.12 97 GLY A N 1
ATOM 674 C CA . GLY A 1 97 ? -6.686 9.740 -0.801 1.00 92.12 97 GLY A CA 1
ATOM 675 C C . GLY A 1 97 ? -7.628 10.933 -0.631 1.00 92.12 97 GLY A C 1
ATOM 676 O O . GLY A 1 97 ? -7.924 11.326 0.498 1.00 92.12 97 GLY A O 1
ATOM 677 N N . LEU A 1 98 ? -8.124 11.492 -1.740 1.00 93.62 98 LEU A N 1
ATOM 678 C CA . LEU A 1 98 ? -9.115 12.573 -1.747 1.00 93.62 98 LEU A CA 1
ATOM 679 C C . LEU A 1 98 ? -10.549 12.063 -1.549 1.00 93.62 98 LEU A C 1
ATOM 681 O O . LEU A 1 98 ? -11.419 12.823 -1.120 1.00 93.62 98 LEU A O 1
ATOM 685 N N . VAL A 1 99 ? -10.811 10.779 -1.819 1.00 92.38 99 VAL A N 1
ATOM 686 C CA . VAL A 1 99 ? -12.095 10.153 -1.478 1.00 92.38 99 VAL A CA 1
ATOM 687 C C . VAL A 1 99 ? -12.293 10.254 0.044 1.00 92.38 99 VAL A C 1
ATOM 689 O O . VAL A 1 99 ? -11.389 9.874 0.788 1.00 92.38 99 VAL A O 1
ATOM 692 N N . PRO A 1 100 ? -13.451 10.713 0.557 1.00 85.88 100 PRO A N 1
ATOM 693 C CA . PRO A 1 100 ? -13.691 10.801 1.998 1.00 85.88 100 PRO A CA 1
ATOM 694 C C . PRO A 1 100 ? -13.620 9.442 2.711 1.00 85.88 100 PRO A C 1
ATOM 696 O O . PRO A 1 100 ? -14.108 8.427 2.208 1.00 85.88 100 PRO A O 1
ATOM 699 N N . GLY A 1 101 ? -13.005 9.399 3.896 1.00 74.94 101 GLY A N 1
ATOM 700 C CA . GLY A 1 101 ? -12.919 8.195 4.731 1.00 74.94 101 GLY A CA 1
ATOM 701 C C . GLY A 1 101 ? -14.293 7.672 5.170 1.00 74.94 101 GLY A C 1
ATOM 702 O O . GLY A 1 101 ? -15.191 8.452 5.481 1.00 74.94 101 GLY A O 1
ATOM 703 N N . SER A 1 102 ? -14.457 6.349 5.220 1.00 62.16 102 SER A N 1
ATOM 704 C CA . SER A 1 102 ? -15.675 5.677 5.701 1.00 62.16 102 SER A CA 1
ATOM 705 C C . SER A 1 102 ? -15.818 5.689 7.225 1.00 62.16 102 SER A C 1
ATOM 707 O O . SER A 1 102 ? -16.930 5.584 7.732 1.00 62.16 102 SER A O 1
ATOM 709 N N . THR A 1 103 ? -14.705 5.846 7.941 1.00 57.44 103 THR A N 1
ATOM 710 C CA . THR A 1 103 ? -14.606 5.866 9.408 1.00 57.44 103 THR A CA 1
ATOM 711 C C . THR A 1 103 ? -14.638 7.277 9.997 1.00 57.44 103 THR A C 1
ATOM 713 O O . THR A 1 103 ? -14.355 7.458 11.179 1.00 57.44 103 THR A O 1
ATOM 716 N N . ALA A 1 104 ? -14.985 8.296 9.201 1.00 46.91 104 ALA A N 1
ATOM 717 C CA . ALA A 1 104 ? -15.144 9.666 9.681 1.00 46.91 104 ALA A CA 1
ATOM 718 C C . ALA A 1 104 ? -16.419 9.801 10.537 1.00 46.91 104 ALA A C 1
ATOM 720 O O . ALA A 1 104 ? -17.434 10.334 10.094 1.00 46.91 104 ALA A O 1
ATOM 721 N N . GLY A 1 105 ? -16.368 9.285 11.765 1.00 41.56 105 GLY A N 1
ATOM 722 C CA . GLY A 1 105 ? -17.278 9.682 12.829 1.00 41.56 105 GLY A CA 1
ATOM 723 C C . GLY A 1 105 ? -16.975 11.123 13.273 1.00 41.56 105 GLY A C 1
ATOM 724 O O . GLY A 1 105 ? -15.811 11.538 13.249 1.00 41.56 105 GLY A O 1
ATOM 725 N N . PRO A 1 106 ? -17.986 11.906 13.680 1.00 37.75 106 PRO A N 1
ATOM 726 C CA . PRO A 1 106 ? -17.800 13.244 14.229 1.00 37.75 106 PRO A CA 1
ATOM 727 C C . PRO A 1 106 ? -17.320 13.162 15.689 1.00 37.75 106 PRO A C 1
ATOM 729 O O . PRO A 1 106 ? -18.072 13.479 16.597 1.00 37.75 106 PRO A O 1
ATOM 732 N N . ALA A 1 107 ? -16.097 12.686 15.945 1.00 43.72 107 ALA A N 1
ATOM 733 C CA . ALA A 1 107 ? -15.501 12.715 17.288 1.00 43.72 107 ALA A CA 1
ATOM 734 C C . ALA A 1 107 ? -13.984 12.446 17.267 1.00 43.72 107 ALA A C 1
ATOM 736 O O . ALA A 1 107 ? -13.536 11.331 17.505 1.00 43.72 107 ALA A O 1
ATOM 737 N N . ALA A 1 108 ? -13.191 13.483 17.001 1.00 40.28 108 ALA A N 1
ATOM 738 C CA . ALA A 1 108 ? -11.877 13.692 17.618 1.00 40.28 108 ALA A CA 1
ATOM 739 C C . ALA A 1 108 ? -11.500 15.159 17.377 1.00 40.28 108 ALA A C 1
ATOM 741 O O . AL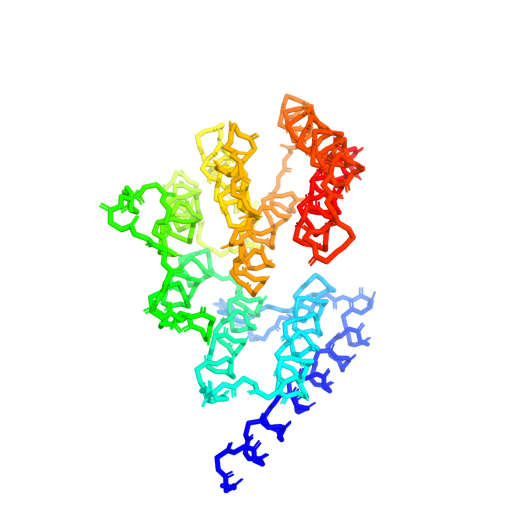A A 1 108 ? -11.259 15.574 16.243 1.00 40.28 108 ALA A O 1
ATOM 742 N N . GLY A 1 109 ? -11.564 15.956 18.441 1.00 40.53 109 GLY A N 1
ATOM 743 C CA . GLY A 1 109 ? -11.439 17.407 18.413 1.00 40.53 109 GLY A CA 1
ATOM 744 C C . GLY A 1 109 ? -10.208 17.921 17.661 1.00 40.53 109 GLY A C 1
ATOM 745 O O . GLY A 1 109 ? -9.071 17.573 17.953 1.00 40.53 109 GLY A O 1
ATOM 746 N N . GLN A 1 110 ? -10.483 18.789 16.692 1.00 42.09 110 GLN A N 1
ATOM 747 C CA . GLN A 1 110 ? -10.010 20.176 16.648 1.00 42.09 110 GLN A CA 1
ATOM 748 C C . GLN A 1 110 ? -8.507 20.499 16.563 1.00 42.09 110 GLN A C 1
ATOM 750 O O . GLN A 1 110 ? -8.184 21.676 16.477 1.00 42.09 110 GLN A O 1
ATOM 755 N N . LEU A 1 111 ? -7.608 19.520 16.439 1.00 43.53 111 LEU A N 1
ATOM 756 C CA . LEU A 1 111 ? -6.227 19.745 15.977 1.00 43.53 111 LEU A CA 1
ATOM 757 C C . LEU A 1 111 ? -5.742 18.595 15.073 1.00 43.53 111 LEU A C 1
ATOM 759 O O . LEU A 1 111 ? -4.670 18.026 15.270 1.00 43.53 111 LEU A O 1
ATOM 763 N N . ARG A 1 112 ? -6.511 18.250 14.029 1.00 54.06 112 ARG A N 1
ATOM 764 C CA . ARG A 1 112 ? -5.936 17.518 12.886 1.00 54.06 112 ARG A CA 1
ATOM 765 C C . ARG A 1 112 ? -5.033 18.475 12.113 1.00 54.06 112 ARG A C 1
ATOM 767 O O . ARG A 1 112 ? -5.464 19.134 11.172 1.00 54.06 112 ARG A O 1
ATOM 774 N N . GLY A 1 113 ? -3.778 18.578 12.546 1.00 62.19 113 GLY A N 1
ATOM 775 C CA . GLY A 1 113 ? -2.732 19.232 11.766 1.00 62.19 113 GLY A CA 1
ATOM 776 C C . GLY A 1 113 ? -2.619 18.592 10.379 1.00 62.19 113 GLY A C 1
ATOM 777 O O . GLY A 1 113 ? -2.994 17.430 10.186 1.00 62.19 113 GLY A O 1
ATOM 778 N N . TRP A 1 114 ? -2.074 19.341 9.417 1.00 66.81 114 TRP A N 1
ATOM 779 C CA . TRP A 1 114 ? -1.947 18.932 8.008 1.00 66.81 114 TRP A CA 1
ATOM 780 C C . TRP A 1 114 ? -1.248 17.568 7.839 1.00 66.81 114 TRP A C 1
ATOM 782 O O . TRP A 1 114 ? -1.509 16.849 6.882 1.00 66.81 114 TRP A O 1
ATOM 792 N N . VAL A 1 115 ? -0.436 17.169 8.824 1.00 69.50 115 VAL A N 1
ATOM 793 C CA . VAL A 1 115 ? 0.298 15.894 8.899 1.00 69.50 115 VAL A CA 1
ATOM 794 C C . VAL A 1 115 ? -0.614 14.658 8.999 1.00 69.50 115 VAL A C 1
ATOM 796 O O . VAL A 1 115 ? -0.212 13.557 8.640 1.00 69.50 115 VAL A O 1
ATOM 799 N N . THR A 1 116 ? -1.857 14.823 9.454 1.00 73.00 116 THR A N 1
ATOM 800 C CA . THR A 1 116 ? -2.845 13.729 9.587 1.00 73.00 116 THR A CA 1
ATOM 801 C C . THR A 1 116 ? -3.867 13.702 8.451 1.00 73.00 116 THR A C 1
ATOM 803 O O . THR A 1 116 ? -4.847 12.955 8.502 1.00 73.00 116 THR A O 1
ATOM 806 N N . ALA A 1 117 ? -3.674 14.543 7.432 1.00 80.50 117 ALA A N 1
ATOM 807 C CA . ALA A 1 117 ? -4.588 14.610 6.312 1.00 80.50 117 ALA A CA 1
ATOM 808 C C . ALA A 1 117 ? -4.482 13.333 5.452 1.00 80.50 117 ALA A C 1
ATOM 810 O O . ALA A 1 117 ? -3.378 12.949 5.063 1.00 80.50 117 ALA A O 1
ATOM 811 N N . PRO A 1 118 ? -5.609 12.686 5.097 1.00 79.38 118 PRO A N 1
ATOM 812 C CA . PRO A 1 118 ? -5.602 11.412 4.369 1.00 79.38 118 PRO A CA 1
ATOM 813 C C . PRO A 1 118 ? -4.998 11.516 2.960 1.00 79.38 118 PRO A C 1
ATOM 815 O O . PRO A 1 118 ? -4.562 10.514 2.399 1.00 79.38 118 PRO A O 1
ATOM 818 N N . TRP A 1 119 ? -4.935 12.725 2.397 1.00 88.12 119 TRP A N 1
ATOM 819 C CA . TRP A 1 119 ? -4.320 12.996 1.100 1.00 88.12 119 TRP A CA 1
ATOM 820 C C . TRP A 1 119 ? -2.797 13.171 1.167 1.00 88.12 119 TRP A C 1
ATOM 822 O O . TRP A 1 119 ? -2.144 13.097 0.130 1.00 88.12 119 TRP A O 1
ATOM 832 N N . LEU A 1 120 ? -2.208 13.379 2.352 1.00 92.94 120 LEU A N 1
ATOM 833 C CA . LEU A 1 120 ? -0.781 13.685 2.473 1.00 92.94 120 LEU A CA 1
ATOM 834 C C . LEU A 1 120 ? 0.096 12.488 2.098 1.00 92.94 120 LEU A C 1
ATOM 836 O O . LEU A 1 120 ? 1.022 12.629 1.306 1.00 92.94 120 LEU A O 1
ATOM 840 N N . ALA A 1 121 ? -0.212 11.302 2.624 1.00 94.50 121 ALA A N 1
ATOM 841 C CA . ALA A 1 121 ? 0.521 10.084 2.288 1.00 94.50 121 ALA A CA 1
ATOM 842 C C . ALA A 1 121 ? 0.533 9.791 0.771 1.00 94.50 121 ALA A C 1
ATOM 844 O O . ALA A 1 121 ? 1.619 9.661 0.202 1.00 94.50 121 ALA A O 1
ATOM 845 N N . PRO A 1 122 ? -0.611 9.757 0.061 1.00 95.75 122 PRO A N 1
ATOM 846 C CA . PRO A 1 122 ? -0.591 9.526 -1.378 1.00 95.75 122 PRO A CA 1
ATOM 847 C C . PRO A 1 122 ? -0.016 10.707 -2.173 1.00 95.75 122 PRO A C 1
ATOM 849 O O . PRO A 1 122 ? 0.539 10.483 -3.248 1.00 95.75 122 PRO A O 1
ATOM 852 N N . LEU A 1 123 ? -0.062 11.942 -1.657 1.00 97.06 123 LEU A N 1
ATOM 853 C CA . LEU A 1 123 ? 0.656 13.069 -2.261 1.00 97.06 123 LEU A CA 1
ATOM 854 C C . LEU A 1 123 ? 2.174 12.852 -2.219 1.00 97.06 123 LEU A C 1
ATOM 856 O O . LEU A 1 123 ? 2.837 13.027 -3.238 1.00 97.06 123 LEU A O 1
ATOM 860 N N . LEU A 1 124 ? 2.721 12.419 -1.080 1.00 97.56 124 LEU A N 1
ATOM 861 C CA . LEU A 1 124 ? 4.141 12.075 -0.966 1.00 97.56 124 LEU A CA 1
ATOM 862 C C . LEU A 1 124 ? 4.508 10.899 -1.876 1.00 97.56 124 LEU A C 1
ATOM 864 O O . LEU A 1 124 ? 5.532 10.957 -2.554 1.00 97.56 124 LEU A O 1
ATOM 868 N N . ALA A 1 125 ? 3.651 9.876 -1.960 1.00 97.50 125 ALA A N 1
ATOM 869 C CA . ALA A 1 125 ? 3.862 8.762 -2.883 1.00 97.50 125 ALA A CA 1
ATOM 870 C C . ALA A 1 125 ? 3.891 9.238 -4.344 1.00 97.50 125 ALA A C 1
ATOM 872 O O . ALA A 1 125 ? 4.769 8.848 -5.112 1.00 97.50 125 ALA A O 1
ATOM 873 N N . THR A 1 126 ? 2.974 10.137 -4.710 1.00 97.69 126 THR A N 1
ATOM 874 C CA . THR A 1 126 ? 2.934 10.771 -6.035 1.00 97.69 126 THR A CA 1
ATOM 875 C C . THR A 1 126 ? 4.199 11.575 -6.301 1.00 97.69 126 THR A C 1
ATOM 877 O O . THR A 1 126 ? 4.788 11.428 -7.366 1.00 97.69 126 THR A O 1
ATOM 880 N N . GLY A 1 127 ? 4.650 12.376 -5.331 1.00 97.62 127 GLY A N 1
ATOM 881 C CA . GLY A 1 127 ? 5.894 13.137 -5.425 1.00 97.62 127 GLY A CA 1
ATOM 882 C C . GLY A 1 127 ? 7.113 12.236 -5.624 1.00 97.62 127 GLY A C 1
ATOM 883 O O . GLY A 1 127 ? 7.929 12.504 -6.500 1.00 97.62 127 GLY A O 1
ATOM 884 N N . GLY A 1 128 ? 7.199 11.129 -4.879 1.00 96.94 128 GLY A N 1
ATOM 885 C CA . GLY A 1 128 ? 8.262 10.135 -5.032 1.00 96.94 128 GLY A CA 1
ATOM 886 C C . GLY A 1 128 ? 8.273 9.490 -6.420 1.00 96.94 128 GLY A C 1
ATOM 887 O O . GLY A 1 128 ? 9.310 9.483 -7.078 1.00 96.94 128 GLY A O 1
ATOM 888 N N . LEU A 1 129 ? 7.119 9.019 -6.905 1.00 96.25 129 LEU A N 1
ATOM 889 C CA . LEU A 1 129 ? 6.981 8.424 -8.244 1.00 96.25 129 LEU A CA 1
ATOM 890 C C . LEU A 1 129 ? 7.245 9.434 -9.370 1.00 96.25 129 LEU A C 1
ATOM 892 O O . LEU A 1 129 ? 7.871 9.090 -10.372 1.00 96.25 129 LEU A O 1
ATOM 896 N N . ALA A 1 130 ? 6.790 10.678 -9.206 1.00 96.44 130 ALA A N 1
ATOM 897 C CA . ALA A 1 130 ? 7.033 11.752 -10.160 1.00 96.44 130 ALA A CA 1
ATOM 898 C C . ALA A 1 130 ? 8.518 12.105 -10.241 1.00 96.44 130 ALA A C 1
ATOM 900 O O . ALA A 1 130 ? 9.037 12.277 -11.338 1.00 96.44 130 ALA A O 1
ATOM 901 N N . LEU A 1 131 ? 9.214 12.159 -9.102 1.00 96.12 131 LEU A N 1
ATOM 902 C CA . LEU A 1 131 ? 10.647 12.433 -9.063 1.00 96.12 131 LEU A CA 1
ATOM 903 C C . LEU A 1 131 ? 11.446 11.362 -9.823 1.00 96.12 131 LEU A C 1
ATOM 905 O O . LEU A 1 131 ? 12.354 11.711 -10.573 1.00 96.12 131 LEU A O 1
ATOM 909 N N . ILE A 1 132 ? 11.071 10.083 -9.684 1.00 94.38 132 ILE A N 1
ATOM 910 C CA . ILE A 1 132 ? 11.688 8.976 -10.435 1.00 94.38 132 ILE A CA 1
ATOM 911 C C . ILE A 1 132 ? 11.500 9.188 -11.941 1.00 94.38 132 ILE A C 1
ATOM 913 O O . ILE A 1 132 ? 12.477 9.166 -12.685 1.00 94.38 132 ILE A O 1
ATOM 917 N N . GLY A 1 133 ? 10.268 9.445 -12.390 1.00 94.00 133 GLY A N 1
ATOM 918 C CA . GLY A 1 133 ? 9.981 9.646 -13.813 1.00 94.00 133 GLY A CA 1
ATOM 919 C C . GLY A 1 133 ? 10.655 10.889 -14.404 1.00 94.00 133 GLY A C 1
ATOM 920 O O . GLY A 1 133 ? 11.193 10.837 -15.507 1.00 94.00 133 GLY A O 1
ATOM 921 N N . LEU A 1 134 ? 10.675 11.998 -13.657 1.00 95.88 134 LEU A N 1
ATOM 922 C CA . LEU A 1 134 ? 11.279 13.262 -14.089 1.00 95.88 134 LEU A CA 1
ATOM 923 C C . LEU A 1 134 ? 12.803 13.177 -14.198 1.00 95.88 134 LEU A C 1
ATOM 925 O O . LEU A 1 134 ? 13.361 13.656 -15.180 1.00 95.88 134 LEU A O 1
ATOM 929 N N . ILE A 1 135 ? 13.474 12.578 -13.209 1.00 94.44 135 ILE A N 1
ATOM 930 C CA . ILE A 1 135 ? 14.940 12.464 -13.208 1.00 94.44 135 ILE A CA 1
ATOM 931 C C . ILE A 1 135 ? 15.397 11.375 -14.178 1.00 94.44 135 ILE A C 1
ATOM 933 O O . ILE A 1 135 ? 16.384 11.559 -14.884 1.00 94.44 135 ILE A O 1
ATOM 937 N N . GLY A 1 136 ? 14.682 10.249 -14.227 1.00 91.12 136 GLY A N 1
ATOM 938 C CA . GLY A 1 136 ? 15.057 9.118 -15.072 1.00 91.12 136 GLY A CA 1
ATOM 939 C C . GLY A 1 136 ? 14.715 9.294 -16.551 1.00 91.12 136 GLY A C 1
ATOM 940 O O . GLY A 1 136 ? 15.232 8.556 -17.388 1.00 91.12 136 GLY A O 1
ATOM 941 N N . GLY A 1 137 ? 13.836 1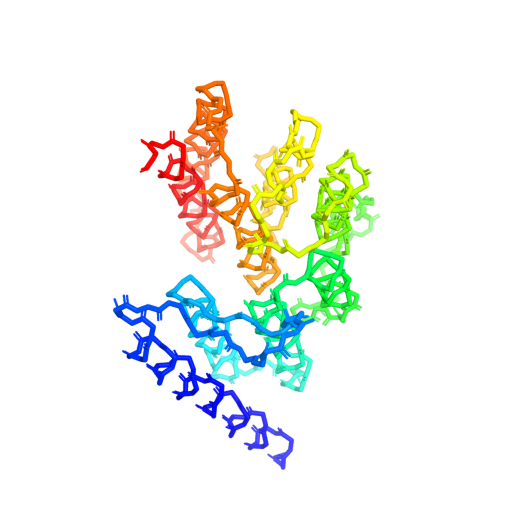0.249 -16.878 1.00 93.00 137 GLY A N 1
ATOM 942 C CA . GLY A 1 137 ? 13.335 10.478 -18.236 1.00 93.00 137 GLY A CA 1
ATOM 943 C C . GLY A 1 137 ? 12.395 9.381 -18.745 1.00 93.00 137 GLY A C 1
ATOM 944 O O . GLY A 1 137 ? 12.000 9.404 -19.908 1.00 93.00 137 GLY A O 1
ATOM 945 N N . GLU A 1 138 ? 12.023 8.430 -17.889 1.00 91.06 138 GLU A N 1
ATOM 946 C CA . GLU A 1 138 ? 11.227 7.264 -18.243 1.00 91.06 138 GLU A CA 1
ATOM 947 C C . GLU A 1 138 ? 10.106 7.061 -17.226 1.00 91.06 138 GLU A C 1
ATOM 949 O O . GLU A 1 138 ? 10.325 6.918 -16.024 1.00 91.06 138 GLU A O 1
ATOM 954 N N . TRP A 1 139 ? 8.875 7.044 -17.726 1.00 91.81 139 TRP A N 1
ATOM 955 C CA . TRP A 1 139 ? 7.675 6.964 -16.896 1.00 91.81 139 TRP A CA 1
ATOM 956 C C . TRP A 1 139 ? 7.053 5.577 -16.881 1.00 91.81 139 TRP A C 1
ATOM 958 O O . TRP A 1 139 ? 6.177 5.288 -16.057 1.00 91.81 139 TRP A O 1
ATOM 968 N N . ARG A 1 140 ? 7.481 4.715 -17.802 1.00 89.31 140 ARG A N 1
ATOM 969 C CA . ARG A 1 140 ? 7.002 3.348 -17.898 1.00 89.31 140 ARG A CA 1
ATOM 970 C C . ARG A 1 140 ? 7.820 2.498 -16.955 1.00 89.31 140 ARG A C 1
ATOM 972 O O . ARG A 1 140 ? 9.002 2.270 -17.163 1.00 89.31 140 ARG A O 1
ATOM 979 N N . TYR A 1 141 ? 7.141 1.939 -15.972 1.00 82.25 141 TYR A N 1
ATOM 980 C CA . TYR A 1 141 ? 7.740 1.119 -14.930 1.00 82.25 141 TYR A CA 1
ATOM 981 C C . TYR A 1 141 ? 8.557 -0.073 -15.473 1.00 82.25 141 TYR A C 1
ATOM 983 O O . TYR A 1 141 ? 9.538 -0.488 -14.875 1.00 82.25 141 TYR A O 1
ATOM 991 N N . ALA A 1 142 ? 8.160 -0.636 -16.615 1.00 82.88 142 ALA A N 1
ATOM 992 C CA . ALA A 1 142 ? 8.805 -1.812 -17.200 1.00 82.88 142 ALA A CA 1
ATOM 993 C C . ALA A 1 142 ? 9.944 -1.500 -18.181 1.00 82.88 142 ALA A C 1
ATOM 995 O O . ALA A 1 142 ? 10.499 -2.423 -18.779 1.00 82.88 142 ALA A O 1
ATOM 996 N N . ALA A 1 143 ? 10.218 -0.225 -18.444 1.00 86.38 143 ALA A N 1
ATOM 997 C CA . ALA A 1 143 ? 11.259 0.145 -19.384 1.00 86.38 143 ALA A CA 1
ATOM 998 C C . ALA A 1 143 ? 12.650 -0.088 -18.761 1.00 86.38 143 ALA A C 1
ATOM 1000 O O . ALA A 1 143 ? 12.810 0.099 -17.555 1.00 86.38 143 ALA A O 1
ATOM 1001 N N . PRO A 1 144 ? 13.675 -0.448 -19.557 1.00 82.38 144 PRO A N 1
ATOM 1002 C CA . PRO A 1 144 ? 15.020 -0.726 -19.041 1.00 82.38 144 PRO A CA 1
ATOM 1003 C C . PRO A 1 144 ? 15.629 0.421 -18.221 1.00 82.38 144 PRO A C 1
ATOM 1005 O O . PRO A 1 144 ? 16.422 0.182 -17.318 1.00 82.38 144 PRO A O 1
ATOM 1008 N N . ALA A 1 145 ? 15.241 1.663 -18.522 1.00 83.94 145 ALA A N 1
ATOM 1009 C CA . ALA A 1 145 ? 15.712 2.862 -17.840 1.00 83.94 145 ALA A CA 1
ATOM 1010 C C . ALA A 1 145 ? 14.795 3.331 -16.696 1.00 83.94 145 ALA A C 1
ATOM 1012 O O . ALA A 1 145 ? 15.076 4.356 -16.093 1.00 83.94 145 ALA A O 1
ATOM 1013 N N . ALA A 1 146 ? 13.719 2.618 -16.351 1.00 85.06 146 ALA A N 1
ATOM 1014 C CA . ALA A 1 146 ? 12.755 3.082 -15.345 1.00 85.06 146 ALA A CA 1
ATOM 1015 C C . ALA A 1 146 ? 13.378 3.303 -13.950 1.00 85.06 146 ALA A C 1
ATOM 1017 O O . ALA A 1 146 ? 12.899 4.122 -13.169 1.00 85.06 146 ALA A O 1
ATOM 1018 N N . GLY A 1 147 ? 14.467 2.589 -13.647 1.00 85.75 147 GLY A N 1
ATOM 1019 C CA . GLY A 1 147 ? 15.243 2.752 -12.419 1.00 85.75 147 GLY A CA 1
ATOM 1020 C C . GLY A 1 147 ? 16.283 3.873 -12.437 1.00 85.75 147 GLY A C 1
ATOM 1021 O O . GLY A 1 147 ? 16.855 4.161 -11.389 1.00 85.75 147 GLY A O 1
ATOM 1022 N N . SER A 1 148 ? 16.555 4.515 -13.578 1.00 88.94 148 SER A N 1
ATOM 1023 C CA . SER A 1 148 ? 17.633 5.515 -13.696 1.00 88.94 148 SER A CA 1
ATOM 1024 C C . SER A 1 148 ? 17.378 6.772 -12.859 1.00 88.94 148 SER A C 1
ATOM 1026 O O . SER A 1 148 ? 18.321 7.436 -12.437 1.00 88.94 148 SER A O 1
ATOM 1028 N N . GLY A 1 149 ? 16.107 7.082 -12.584 1.00 89.38 149 GLY A N 1
ATOM 1029 C CA . GLY A 1 149 ? 15.699 8.224 -11.767 1.00 89.38 149 GLY A CA 1
ATOM 1030 C C . GLY A 1 149 ? 15.663 7.963 -10.262 1.00 89.38 149 GLY A C 1
ATOM 1031 O O . GLY A 1 149 ? 15.345 8.877 -9.495 1.00 89.38 149 GLY A O 1
ATOM 1032 N N . LEU A 1 150 ? 15.957 6.736 -9.820 1.00 92.12 150 LEU A N 1
ATOM 1033 C CA . LEU A 1 150 ? 15.930 6.371 -8.407 1.00 92.12 150 LEU A CA 1
ATOM 1034 C C . LEU A 1 150 ? 16.981 7.153 -7.613 1.00 92.12 150 LEU A C 1
ATOM 1036 O O . LEU A 1 150 ? 18.170 7.141 -7.921 1.00 92.12 150 LEU A O 1
ATOM 1040 N N . ASN A 1 151 ? 16.541 7.802 -6.539 1.00 93.19 151 ASN A N 1
ATOM 1041 C CA . ASN A 1 151 ? 17.412 8.533 -5.625 1.00 93.19 151 ASN A CA 1
ATOM 1042 C C . ASN A 1 151 ? 16.854 8.541 -4.191 1.00 93.19 151 ASN A C 1
ATOM 1044 O O . ASN A 1 151 ? 15.681 8.234 -3.949 1.00 93.19 151 ASN A O 1
ATOM 1048 N N . SER A 1 152 ? 17.688 8.945 -3.229 1.00 94.94 152 SER A N 1
ATOM 1049 C CA . SER A 1 152 ? 17.335 8.934 -1.803 1.00 94.94 152 SER A CA 1
ATOM 1050 C C . SER A 1 152 ? 16.142 9.827 -1.453 1.00 94.94 152 SER A C 1
ATOM 1052 O O . SER A 1 152 ? 15.426 9.515 -0.506 1.00 94.94 152 SER A O 1
ATOM 1054 N N . LEU A 1 153 ? 15.886 10.899 -2.213 1.00 96.50 153 LEU A N 1
ATOM 1055 C CA . LEU A 1 153 ? 14.714 11.748 -2.003 1.00 96.50 153 LEU A CA 1
ATOM 1056 C C . LEU A 1 153 ? 13.432 11.031 -2.449 1.00 96.50 153 LEU A C 1
ATOM 1058 O O . LEU A 1 153 ? 12.482 10.972 -1.674 1.00 96.50 153 LEU A O 1
ATOM 1062 N N . SER A 1 154 ? 13.411 10.418 -3.641 1.00 95.25 154 SER A N 1
ATOM 1063 C CA . SER A 1 154 ? 12.256 9.615 -4.090 1.00 95.25 154 SER A CA 1
ATOM 1064 C C . SER A 1 154 ? 11.958 8.456 -3.140 1.00 95.25 154 SER A C 1
ATOM 1066 O O . SER A 1 154 ? 10.799 8.223 -2.796 1.00 95.25 154 SER A O 1
ATOM 1068 N N . PHE A 1 155 ? 13.007 7.777 -2.665 1.00 95.50 155 PHE A N 1
ATOM 1069 C CA . PHE A 1 155 ? 12.898 6.717 -1.671 1.00 95.50 155 PHE A CA 1
ATOM 1070 C C . PHE A 1 155 ? 12.332 7.247 -0.349 1.00 95.50 155 PHE A C 1
ATOM 1072 O O . PHE A 1 155 ? 11.348 6.709 0.153 1.00 95.50 155 PHE A O 1
ATOM 1079 N N . GLY A 1 156 ? 12.901 8.332 0.185 1.00 96.81 156 GLY A N 1
ATOM 1080 C CA . GLY A 1 156 ? 12.450 8.940 1.436 1.00 96.81 156 GLY A CA 1
ATOM 1081 C C . GLY A 1 156 ? 10.986 9.379 1.385 1.00 96.81 156 GLY A C 1
ATOM 1082 O O . GLY A 1 156 ? 10.249 9.145 2.340 1.00 96.81 156 GLY A O 1
ATOM 1083 N N . LEU A 1 157 ? 10.535 9.938 0.256 1.00 97.62 157 LEU A N 1
ATOM 1084 C CA . LEU A 1 157 ? 9.133 10.309 0.041 1.00 97.62 157 LEU A CA 1
ATOM 1085 C C . LEU A 1 157 ? 8.200 9.091 0.048 1.00 97.62 157 LEU A C 1
ATOM 1087 O O . LEU A 1 157 ? 7.156 9.133 0.696 1.00 97.62 157 LEU A O 1
ATOM 1091 N N . LEU A 1 158 ? 8.575 8.002 -0.631 1.00 96.75 158 LEU A N 1
ATOM 1092 C CA . LEU A 1 158 ? 7.784 6.766 -0.670 1.00 96.75 158 LEU A CA 1
ATOM 1093 C C . LEU A 1 158 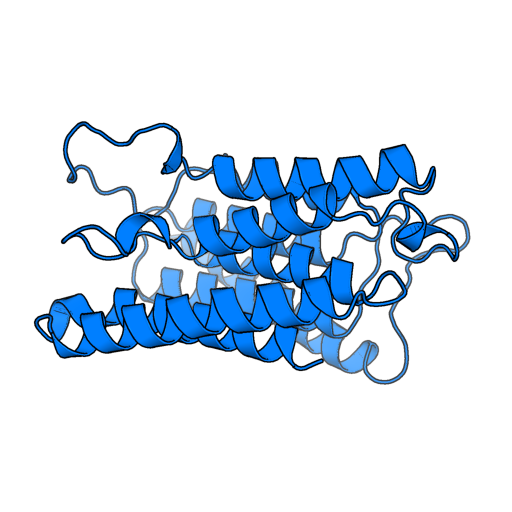? 7.749 6.049 0.685 1.00 96.75 158 LEU A C 1
ATOM 1095 O O . LEU A 1 158 ? 6.689 5.580 1.105 1.00 96.75 158 LEU A O 1
ATOM 1099 N N . LEU A 1 159 ? 8.878 6.003 1.395 1.00 97.06 159 LEU A N 1
ATOM 1100 C CA . LEU A 1 159 ? 8.948 5.434 2.739 1.00 97.06 159 LEU A CA 1
ATOM 1101 C C . LEU A 1 159 ? 8.095 6.251 3.717 1.00 97.06 159 LEU A C 1
ATOM 1103 O O . LEU A 1 159 ? 7.283 5.688 4.452 1.00 97.06 159 LEU A O 1
ATOM 1107 N N . LEU A 1 160 ? 8.218 7.581 3.687 1.00 97.06 160 LEU A N 1
ATOM 1108 C CA . LEU A 1 160 ? 7.408 8.467 4.520 1.00 97.06 160 LEU A CA 1
ATOM 1109 C C . LEU A 1 160 ? 5.916 8.342 4.188 1.00 97.06 160 LEU A C 1
ATOM 1111 O O . LEU A 1 160 ? 5.096 8.291 5.103 1.00 97.06 160 LEU A O 1
ATOM 1115 N N . ALA A 1 161 ? 5.556 8.228 2.907 1.00 96.88 161 ALA A N 1
ATOM 1116 C CA . ALA A 1 161 ? 4.183 7.971 2.485 1.00 96.88 161 ALA A CA 1
ATOM 1117 C C . ALA A 1 161 ? 3.618 6.690 3.118 1.00 96.88 161 ALA A C 1
ATOM 1119 O O . ALA A 1 161 ? 2.530 6.725 3.693 1.00 96.88 161 ALA A O 1
ATOM 1120 N N . ALA A 1 162 ? 4.362 5.580 3.063 1.00 96.38 162 ALA A N 1
ATOM 1121 C CA . ALA A 1 162 ? 3.948 4.316 3.668 1.00 96.38 162 ALA A CA 1
ATOM 1122 C C . ALA A 1 162 ? 3.762 4.441 5.191 1.00 96.38 162 ALA A C 1
ATOM 1124 O O . ALA A 1 162 ? 2.738 4.017 5.725 1.00 96.38 162 ALA A O 1
ATOM 1125 N N . LEU A 1 163 ? 4.700 5.088 5.887 1.00 95.25 163 LEU A N 1
ATOM 1126 C CA . LEU A 1 163 ? 4.630 5.287 7.339 1.00 95.25 163 LEU A CA 1
ATOM 1127 C C . LEU A 1 163 ? 3.449 6.170 7.760 1.00 95.25 163 LEU A C 1
ATOM 1129 O O . LEU A 1 163 ? 2.734 5.847 8.713 1.00 95.25 163 LEU A O 1
ATOM 1133 N N . LEU A 1 164 ? 3.215 7.275 7.048 1.00 93.81 164 LEU A N 1
ATOM 1134 C CA . LEU A 1 164 ? 2.069 8.144 7.312 1.00 93.81 164 LEU A CA 1
ATOM 1135 C C . LEU A 1 164 ? 0.750 7.415 7.051 1.00 93.81 164 LEU A C 1
ATOM 1137 O O . LEU A 1 164 ? -0.165 7.524 7.866 1.00 93.81 164 LEU A O 1
ATOM 1141 N N . ALA A 1 165 ? 0.661 6.632 5.972 1.00 93.00 165 ALA A N 1
ATOM 1142 C CA . ALA A 1 165 ? -0.536 5.857 5.660 1.00 93.00 165 ALA A CA 1
ATOM 1143 C C . ALA A 1 165 ? -0.829 4.768 6.710 1.00 93.00 165 ALA A C 1
ATOM 1145 O O . ALA A 1 165 ? -1.993 4.529 7.035 1.00 93.00 165 ALA A O 1
ATOM 1146 N N . LEU A 1 166 ? 0.214 4.165 7.293 1.00 92.81 166 LEU A N 1
ATOM 1147 C CA . LEU A 1 166 ? 0.099 3.236 8.424 1.00 92.81 166 LEU A CA 1
ATOM 1148 C C . LEU A 1 166 ? -0.329 3.921 9.735 1.00 92.81 166 LEU A C 1
ATOM 1150 O O . LEU A 1 166 ? -0.791 3.249 10.655 1.00 92.81 166 LEU A O 1
ATOM 1154 N N . GLY A 1 167 ? -0.214 5.248 9.832 1.00 90.81 167 GLY A N 1
ATOM 1155 C CA . GLY A 1 167 ? -0.588 6.006 11.026 1.00 90.81 167 GLY A CA 1
ATOM 1156 C C . GLY A 1 167 ? 0.542 6.167 12.045 1.00 90.81 167 GLY A C 1
ATOM 1157 O O . GLY A 1 167 ? 0.261 6.332 13.232 1.00 90.81 167 GLY A O 1
ATOM 1158 N N . VAL A 1 168 ? 1.809 6.171 11.603 1.00 91.31 168 VAL A N 1
ATOM 1159 C CA . VAL A 1 168 ? 2.993 6.320 12.481 1.00 91.31 168 VAL A CA 1
ATOM 1160 C C . VAL A 1 168 ? 2.951 7.584 13.353 1.00 91.31 168 VAL A C 1
ATOM 1162 O O . VAL A 1 168 ? 3.530 7.623 14.435 1.00 91.31 168 VAL A O 1
ATOM 1165 N N . VAL A 1 169 ? 2.222 8.616 12.917 1.00 88.88 169 VAL A N 1
ATOM 1166 C CA . VAL A 1 169 ? 2.053 9.894 13.633 1.00 88.88 169 VAL A CA 1
ATOM 1167 C C . VAL A 1 169 ? 1.421 9.696 15.016 1.00 88.88 169 VAL A C 1
ATOM 1169 O O . VAL A 1 169 ? 1.580 10.540 15.892 1.00 88.88 169 VAL A O 1
ATOM 1172 N N . ALA A 1 170 ? 0.729 8.577 15.238 1.00 85.50 170 ALA A N 1
ATOM 1173 C CA . ALA A 1 170 ? 0.158 8.237 16.533 1.00 85.50 170 ALA A CA 1
ATOM 1174 C C . ALA A 1 170 ? 1.188 7.703 17.545 1.00 85.50 170 ALA A C 1
ATOM 1176 O O . ALA A 1 170 ? 0.894 7.727 18.736 1.00 85.50 170 ALA A O 1
ATOM 1177 N N . LEU A 1 171 ? 2.384 7.257 17.123 1.00 85.25 171 LEU A N 1
ATOM 1178 C CA . LEU A 1 171 ? 3.389 6.659 18.021 1.00 85.25 171 LEU A CA 1
ATOM 1179 C C . LEU A 1 171 ? 3.756 7.539 19.234 1.00 85.25 171 LEU A C 1
ATOM 1181 O O . LEU A 1 171 ? 3.842 6.987 20.335 1.00 85.25 171 LEU A O 1
ATOM 1185 N N . PRO A 1 172 ? 3.941 8.871 19.094 1.00 84.69 172 PRO A N 1
ATOM 1186 C CA . PRO A 1 172 ? 4.232 9.742 20.233 1.00 84.69 172 PRO A CA 1
ATOM 1187 C C . PRO A 1 172 ? 3.001 10.027 21.110 1.00 84.69 172 PRO A C 1
ATOM 1189 O O . PRO A 1 172 ? 3.138 10.516 22.227 1.00 84.69 172 PRO A O 1
ATOM 1192 N N . GLY A 1 173 ? 1.791 9.779 20.598 1.00 80.44 173 GLY A N 1
ATOM 1193 C CA . GLY A 1 173 ? 0.532 10.176 21.219 1.00 80.44 173 GLY A CA 1
ATOM 1194 C C . GLY A 1 173 ? -0.161 9.068 22.016 1.00 80.44 173 GLY A C 1
ATOM 1195 O O . GLY A 1 173 ? 0.145 7.880 21.922 1.00 80.44 173 GLY A O 1
ATOM 1196 N N . ALA A 1 174 ? -1.165 9.467 22.803 1.00 74.25 174 ALA A N 1
ATOM 1197 C CA . ALA A 1 174 ? -2.051 8.548 23.525 1.00 74.25 174 ALA A CA 1
ATOM 1198 C C . ALA A 1 174 ? -3.184 7.971 22.656 1.00 74.25 174 ALA A C 1
ATOM 1200 O O . ALA A 1 174 ? -3.841 7.012 23.055 1.00 74.25 174 ALA A O 1
ATOM 1201 N N . GLN A 1 175 ? -3.429 8.560 21.485 1.00 81.00 175 GLN A N 1
ATOM 1202 C CA . GLN A 1 175 ? -4.532 8.167 20.615 1.00 81.00 175 GLN A CA 1
ATOM 1203 C C . GLN A 1 175 ? -4.168 6.941 19.770 1.00 81.00 175 GLN A C 1
ATOM 1205 O O . GLN A 1 175 ? -3.017 6.814 19.351 1.00 81.00 175 GLN A O 1
ATOM 1210 N N . PRO A 1 176 ? -5.131 6.043 19.500 1.00 83.19 176 PRO A N 1
ATOM 1211 C CA . PRO A 1 176 ? -4.892 4.912 18.621 1.00 83.19 176 PRO A CA 1
ATOM 1212 C C . PRO A 1 176 ? -4.576 5.392 17.193 1.00 83.19 176 PRO A C 1
ATOM 1214 O O . PRO A 1 176 ? -5.132 6.402 16.746 1.00 83.19 176 PRO A O 1
ATOM 1217 N N . PRO A 1 177 ? -3.714 4.673 16.454 1.00 84.62 177 PRO A N 1
ATOM 1218 C CA . PRO A 1 177 ? -3.436 4.987 15.060 1.00 84.62 177 PRO A CA 1
ATOM 1219 C C . PRO A 1 177 ? -4.713 4.942 14.217 1.00 84.62 177 PRO A C 1
ATOM 1221 O O . PRO A 1 177 ? -5.514 4.013 14.308 1.00 84.62 177 PRO A O 1
ATOM 1224 N N . ALA A 1 178 ? -4.884 5.960 13.374 1.00 80.94 178 ALA A N 1
ATOM 1225 C CA . ALA A 1 178 ? -6.032 6.126 12.485 1.00 80.94 178 ALA A CA 1
ATOM 1226 C C . ALA A 1 178 ? -5.624 5.970 11.009 1.00 80.94 178 ALA A C 1
ATOM 1228 O O . ALA A 1 178 ? -5.989 6.792 10.167 1.00 80.94 178 ALA A O 1
ATOM 1229 N N . GLY A 1 179 ? -4.823 4.942 10.710 1.00 78.94 179 GLY A N 1
ATOM 1230 C CA . GLY A 1 179 ? -4.428 4.609 9.342 1.00 78.94 179 GLY A CA 1
ATOM 1231 C C . GLY A 1 179 ? -5.624 4.141 8.510 1.00 78.94 179 GLY A C 1
ATOM 1232 O O . GLY A 1 179 ? -6.488 3.411 8.999 1.00 78.94 179 GLY A O 1
ATOM 1233 N N . GLU A 1 180 ? -5.685 4.564 7.248 1.00 87.62 180 GLU A N 1
ATOM 1234 C CA . GLU A 1 180 ? -6.674 4.057 6.295 1.00 87.62 180 GLU A CA 1
ATOM 1235 C C . GLU A 1 180 ? -6.047 2.856 5.560 1.00 87.62 180 GLU A C 1
ATOM 1237 O O . GLU A 1 180 ? -5.029 3.028 4.885 1.00 87.62 180 GLU A O 1
ATOM 1242 N N . PRO A 1 181 ? -6.589 1.633 5.713 1.00 89.62 181 PRO A N 1
ATOM 1243 C CA . PRO A 1 181 ? -5.893 0.411 5.311 1.00 89.62 181 PRO A CA 1
ATOM 1244 C C . PRO A 1 181 ? -5.712 0.269 3.793 1.00 89.62 181 PRO A C 1
ATOM 1246 O O . PRO A 1 181 ? -4.698 -0.280 3.359 1.00 89.62 181 PRO A O 1
ATOM 1249 N N . LEU A 1 182 ? -6.638 0.794 2.982 1.00 93.75 182 LEU A N 1
ATOM 1250 C CA . LEU A 1 182 ? -6.549 0.746 1.520 1.00 93.75 182 LEU A CA 1
ATOM 1251 C C . LEU A 1 182 ? -5.471 1.710 1.007 1.00 93.75 182 LEU A C 1
ATOM 1253 O O . LEU A 1 182 ? -4.691 1.350 0.125 1.00 93.75 182 LEU A O 1
ATOM 1257 N N . ILE A 1 183 ? -5.389 2.916 1.578 1.00 94.56 183 ILE A N 1
ATOM 1258 C CA . ILE A 1 183 ? -4.321 3.878 1.278 1.00 94.56 183 ILE A CA 1
ATOM 1259 C C . ILE A 1 183 ? -2.975 3.335 1.754 1.00 94.56 183 ILE A C 1
ATOM 1261 O O . ILE A 1 183 ? -2.004 3.410 1.006 1.00 94.56 183 ILE A O 1
ATOM 1265 N N . ALA A 1 184 ? -2.915 2.727 2.943 1.00 94.00 184 ALA A N 1
ATOM 1266 C CA . ALA A 1 184 ? -1.705 2.073 3.434 1.00 94.00 184 ALA A CA 1
ATOM 1267 C C . ALA A 1 184 ? -1.220 0.981 2.476 1.00 94.00 184 ALA A C 1
ATOM 1269 O O . ALA A 1 184 ? -0.050 0.988 2.098 1.00 94.00 184 ALA A O 1
ATOM 1270 N N . ALA A 1 185 ? -2.116 0.108 2.007 1.00 94.75 185 ALA A N 1
ATOM 1271 C CA . ALA A 1 185 ? -1.782 -0.917 1.021 1.00 94.75 185 ALA A CA 1
ATOM 1272 C C . ALA A 1 185 ? -1.272 -0.310 -0.300 1.00 94.75 185 ALA A C 1
ATOM 1274 O O . ALA A 1 185 ? -0.270 -0.773 -0.843 1.00 94.75 185 ALA A O 1
ATOM 1275 N N . GLY A 1 186 ? -1.906 0.760 -0.792 1.00 96.12 186 GLY A N 1
ATOM 1276 C CA . GLY A 1 186 ? -1.476 1.467 -2.002 1.00 96.12 186 GLY A CA 1
ATOM 1277 C C . GLY A 1 186 ? -0.108 2.151 -1.871 1.00 96.12 186 GLY A C 1
ATOM 1278 O O . GLY A 1 186 ? 0.726 2.049 -2.770 1.00 96.12 186 GLY A O 1
ATOM 1279 N N . CYS A 1 187 ? 0.162 2.811 -0.742 1.00 96.44 187 CYS A N 1
ATOM 1280 C CA . CYS A 1 187 ? 1.458 3.441 -0.473 1.00 96.44 187 CYS A CA 1
ATOM 1281 C C . CYS A 1 187 ? 2.570 2.403 -0.259 1.00 96.44 187 CYS A C 1
ATOM 1283 O O . CYS A 1 187 ? 3.670 2.578 -0.782 1.00 96.44 187 CYS A O 1
ATOM 1285 N N . LEU A 1 188 ? 2.283 1.299 0.442 1.00 95.25 188 LEU A N 1
ATOM 1286 C CA . LEU A 1 188 ? 3.207 0.168 0.571 1.00 95.25 188 LEU A CA 1
ATOM 1287 C C . LEU A 1 188 ? 3.512 -0.457 -0.789 1.00 95.25 188 LEU A C 1
ATOM 1289 O O . LEU A 1 188 ? 4.666 -0.745 -1.081 1.00 95.25 188 LEU A O 1
ATOM 1293 N N . TYR A 1 189 ? 2.504 -0.610 -1.646 1.00 95.06 189 TYR A N 1
ATOM 1294 C CA . TYR A 1 189 ? 2.698 -1.070 -3.016 1.00 95.06 189 TYR A CA 1
ATOM 1295 C C . TYR A 1 189 ? 3.614 -0.138 -3.816 1.00 95.06 189 TYR A C 1
ATOM 1297 O O . TYR A 1 189 ? 4.518 -0.619 -4.493 1.00 95.06 189 TYR A O 1
ATOM 1305 N N . ALA A 1 190 ? 3.435 1.183 -3.714 1.00 95.00 190 ALA A N 1
ATOM 1306 C CA . ALA A 1 190 ? 4.312 2.144 -4.383 1.00 95.00 190 ALA A CA 1
ATOM 1307 C C . ALA A 1 190 ? 5.774 2.034 -3.900 1.00 95.00 190 ALA A C 1
ATOM 1309 O O . ALA A 1 190 ? 6.694 2.090 -4.715 1.00 95.00 190 ALA A O 1
ATOM 1310 N N . LEU A 1 191 ? 5.990 1.817 -2.597 1.00 94.62 191 LEU A N 1
ATOM 1311 C CA . LEU A 1 191 ? 7.319 1.566 -2.033 1.00 94.62 191 LEU A CA 1
ATOM 1312 C C . LEU A 1 191 ? 7.903 0.224 -2.509 1.00 94.62 191 LEU A C 1
ATOM 1314 O O . LEU A 1 191 ? 9.036 0.180 -2.972 1.00 94.62 191 LEU A O 1
ATOM 1318 N N . LEU A 1 192 ? 7.133 -0.863 -2.456 1.00 92.25 192 LEU A N 1
ATOM 1319 C CA . LEU A 1 192 ? 7.547 -2.182 -2.953 1.00 92.25 192 LEU A CA 1
ATOM 1320 C C . LEU A 1 192 ? 7.893 -2.152 -4.444 1.00 92.25 192 LEU A C 1
ATOM 1322 O O . LEU A 1 192 ? 8.822 -2.818 -4.890 1.00 92.25 192 LEU A O 1
ATOM 1326 N N . ARG A 1 193 ? 7.176 -1.336 -5.219 1.00 89.00 193 ARG A N 1
ATOM 1327 C CA . ARG A 1 193 ? 7.469 -1.123 -6.636 1.00 89.00 193 ARG A CA 1
ATOM 1328 C C . ARG A 1 193 ? 8.805 -0.447 -6.872 1.00 89.00 193 ARG A C 1
ATOM 1330 O O . ARG A 1 193 ? 9.468 -0.807 -7.844 1.00 89.00 193 ARG A O 1
ATOM 1337 N N . LEU A 1 194 ? 9.222 0.469 -5.997 1.00 88.38 194 LEU A N 1
ATOM 1338 C CA . LEU A 1 194 ? 10.583 0.999 -6.032 1.00 88.38 194 LEU A CA 1
ATOM 1339 C C . LEU A 1 194 ? 11.588 -0.146 -5.908 1.00 88.38 194 LEU A C 1
ATOM 1341 O O . LEU A 1 194 ? 12.478 -0.229 -6.751 1.00 88.38 194 LEU A O 1
ATOM 1345 N N . PHE A 1 195 ? 11.352 -1.081 -4.976 1.00 85.00 195 PHE A N 1
ATOM 1346 C CA . PHE A 1 195 ? 12.114 -2.326 -4.799 1.00 85.00 195 PHE A CA 1
ATOM 1347 C C . PHE A 1 195 ? 12.007 -3.339 -5.954 1.00 85.00 195 PHE A C 1
ATOM 1349 O O . PHE A 1 195 ? 12.419 -4.487 -5.839 1.00 85.00 195 PHE A O 1
ATOM 1356 N N . SER A 1 196 ? 11.498 -2.935 -7.117 1.00 84.12 196 SER A N 1
ATOM 1357 C CA . SER A 1 196 ? 11.560 -3.733 -8.344 1.00 84.12 196 SER A CA 1
ATOM 1358 C C . SER A 1 196 ? 12.154 -2.977 -9.548 1.00 84.12 196 SER A C 1
ATOM 1360 O O . SER A 1 196 ? 12.246 -3.552 -10.627 1.00 84.12 196 SER A O 1
ATOM 1362 N N . LEU A 1 197 ? 12.528 -1.697 -9.397 1.00 81.62 197 LEU A N 1
ATOM 1363 C CA . LEU A 1 197 ? 12.985 -0.829 -10.489 1.00 81.62 197 LEU A CA 1
ATOM 1364 C C . LEU A 1 197 ? 14.502 -0.779 -10.733 1.00 81.62 197 LEU A C 1
ATOM 1366 O O . LEU A 1 197 ? 14.893 -0.357 -11.818 1.00 81.62 197 LEU A O 1
ATOM 1370 N N . GLY A 1 198 ? 15.379 -1.148 -9.797 1.00 71.19 198 GLY A N 1
ATOM 1371 C CA . GLY A 1 198 ? 16.813 -0.930 -10.020 1.00 71.19 198 GLY A CA 1
ATOM 1372 C C . GLY A 1 198 ? 17.737 -1.393 -8.897 1.00 71.19 198 GLY A C 1
ATOM 1373 O O . GLY A 1 198 ? 17.290 -2.060 -7.972 1.00 71.19 198 GLY A O 1
ATOM 1374 N N . PRO A 1 199 ? 19.042 -1.081 -8.978 1.00 66.12 199 PRO A N 1
ATOM 1375 C CA . PRO A 1 199 ? 20.030 -1.581 -8.028 1.00 66.12 199 PRO A CA 1
ATOM 1376 C C . PRO A 1 199 ? 19.786 -1.019 -6.622 1.00 66.12 199 PRO A C 1
ATOM 1378 O O . PRO A 1 199 ? 19.736 0.195 -6.417 1.00 66.12 199 PRO A O 1
ATOM 1381 N N . TRP A 1 200 ? 19.640 -1.916 -5.646 1.00 73.38 200 TRP A N 1
ATOM 1382 C CA . TRP A 1 200 ? 19.342 -1.558 -4.262 1.00 73.38 200 TRP A CA 1
ATOM 1383 C C . TRP A 1 200 ? 20.550 -0.931 -3.582 1.00 73.38 200 TRP A C 1
ATOM 1385 O O . TRP A 1 200 ? 21.621 -1.530 -3.494 1.00 73.38 200 TRP A O 1
ATOM 1395 N N . ASN A 1 201 ? 20.358 0.261 -3.026 1.00 86.44 201 ASN A N 1
ATOM 1396 C CA . ASN A 1 201 ? 21.300 0.807 -2.066 1.00 86.44 201 ASN A CA 1
ATOM 1397 C C . ASN A 1 201 ? 21.085 0.099 -0.717 1.00 86.44 201 ASN A C 1
ATOM 1399 O O . ASN A 1 201 ? 19.980 0.143 -0.170 1.00 86.44 201 ASN A O 1
ATOM 1403 N N . LEU A 1 202 ? 22.135 -0.511 -0.154 1.00 91.06 202 LEU A N 1
ATOM 1404 C CA . LEU A 1 202 ? 22.096 -1.127 1.182 1.00 91.06 202 LEU A CA 1
ATOM 1405 C C . LEU A 1 202 ? 21.582 -0.159 2.258 1.00 91.06 202 LEU A C 1
ATOM 1407 O O . LEU A 1 202 ? 20.899 -0.576 3.186 1.00 91.06 202 LEU A O 1
ATOM 1411 N N . GLY A 1 203 ? 21.847 1.141 2.109 1.00 94.25 203 GLY A N 1
ATOM 1412 C CA . GLY A 1 203 ? 21.316 2.181 2.983 1.00 94.25 203 GLY A CA 1
ATOM 1413 C C . GLY A 1 203 ? 19.791 2.306 2.928 1.00 94.25 203 GLY A C 1
ATOM 1414 O O . GLY A 1 203 ? 19.177 2.570 3.956 1.00 94.25 203 GLY A O 1
ATOM 1415 N N . TRP A 1 204 ? 19.155 2.081 1.773 1.00 94.69 204 TRP A N 1
ATOM 1416 C CA . TRP A 1 204 ? 17.688 2.099 1.656 1.00 94.69 204 TRP A CA 1
ATOM 1417 C C . TRP A 1 204 ? 17.060 0.865 2.301 1.00 94.69 204 TRP A C 1
ATOM 1419 O O . TRP A 1 204 ? 16.071 0.993 3.024 1.00 94.69 204 TRP A O 1
ATOM 1429 N N . LEU A 1 205 ? 17.663 -0.309 2.094 1.00 94.12 205 LEU A N 1
ATOM 1430 C CA . LEU A 1 205 ? 17.263 -1.551 2.760 1.00 94.12 205 LEU A CA 1
ATOM 1431 C C . LEU A 1 205 ? 17.387 -1.411 4.284 1.00 94.12 205 LEU A C 1
ATOM 1433 O O . LEU A 1 205 ? 16.403 -1.585 5.000 1.00 94.12 205 LEU A O 1
ATOM 1437 N N . LEU A 1 206 ? 18.548 -0.956 4.770 1.00 96.19 206 LEU A N 1
ATOM 1438 C CA . LEU A 1 206 ? 18.797 -0.718 6.192 1.00 96.19 206 LEU A CA 1
ATOM 1439 C C . LEU A 1 206 ? 17.842 0.329 6.783 1.00 96.19 206 LEU A C 1
ATOM 1441 O O . LEU A 1 206 ? 17.302 0.115 7.864 1.00 96.19 206 LEU A O 1
ATOM 1445 N N . ALA A 1 207 ? 17.596 1.444 6.090 1.00 95.81 207 ALA A N 1
ATOM 1446 C CA . ALA A 1 207 ? 16.650 2.458 6.556 1.00 95.81 207 ALA A CA 1
ATOM 1447 C C . ALA A 1 207 ? 15.226 1.892 6.667 1.00 95.81 207 ALA A C 1
ATOM 1449 O O . ALA A 1 207 ? 14.547 2.123 7.666 1.00 95.81 207 ALA A O 1
ATOM 1450 N N . THR A 1 208 ? 14.791 1.112 5.676 1.00 96.00 208 THR A N 1
ATOM 1451 C CA . THR A 1 208 ? 13.467 0.473 5.669 1.00 96.00 208 THR A CA 1
ATOM 1452 C C . THR A 1 208 ? 13.349 -0.558 6.796 1.00 96.00 208 THR A C 1
ATOM 1454 O O . THR A 1 208 ? 12.356 -0.552 7.527 1.00 96.00 208 THR A O 1
ATOM 1457 N N . LEU A 1 209 ? 14.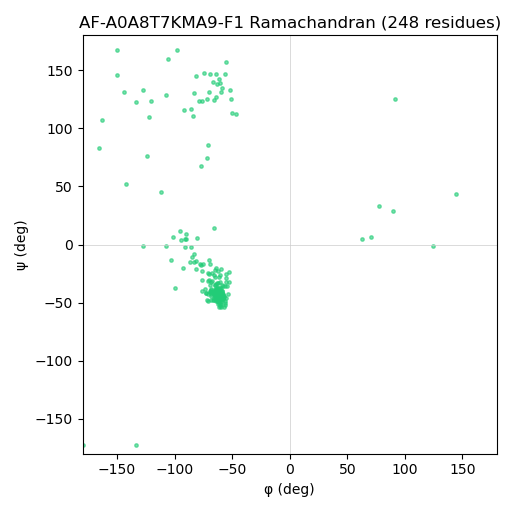404 -1.355 7.014 1.00 96.81 209 LEU A N 1
ATOM 1458 C CA . LEU A 1 209 ? 14.521 -2.313 8.114 1.00 96.81 209 LEU A CA 1
ATOM 1459 C C . LEU A 1 209 ? 14.422 -1.629 9.481 1.00 96.81 209 LEU A C 1
ATOM 1461 O O . LEU A 1 209 ? 13.595 -2.013 10.306 1.00 96.81 209 LEU A O 1
ATOM 1465 N N . LEU A 1 210 ? 15.252 -0.610 9.723 1.00 97.88 210 LEU A N 1
ATOM 1466 C CA . LEU A 1 210 ? 15.319 0.081 11.010 1.00 97.88 210 LEU A CA 1
ATOM 1467 C C . LEU A 1 210 ? 14.020 0.821 11.313 1.00 97.88 210 LEU A C 1
ATOM 1469 O O . LEU A 1 210 ? 13.468 0.675 12.401 1.00 97.88 210 LEU A O 1
ATOM 1473 N N . VAL A 1 211 ? 13.500 1.590 10.355 1.00 97.31 211 VAL A N 1
ATOM 1474 C CA . VAL A 1 211 ? 12.285 2.381 10.574 1.00 97.31 211 VAL A CA 1
ATOM 1475 C C . VAL A 1 211 ? 11.060 1.474 10.716 1.00 97.31 211 VAL A C 1
ATOM 1477 O O . VAL A 1 211 ? 10.236 1.698 11.607 1.00 97.31 211 VAL A O 1
ATOM 1480 N N . GLY A 1 212 ? 10.961 0.414 9.907 1.00 97.12 212 GLY A N 1
ATOM 1481 C CA . GLY A 1 212 ? 9.922 -0.606 10.044 1.00 97.12 212 GLY A CA 1
ATOM 1482 C C . GLY A 1 212 ? 10.000 -1.341 11.384 1.00 97.12 212 GLY A C 1
ATOM 1483 O O . GLY A 1 212 ? 9.005 -1.418 12.103 1.00 97.12 212 GLY A O 1
ATOM 1484 N N . GLY A 1 213 ? 11.193 -1.802 11.769 1.00 97.69 213 GLY A N 1
ATOM 1485 C CA . GLY A 1 213 ? 11.433 -2.533 13.014 1.00 97.69 213 GLY A CA 1
ATOM 1486 C C . GLY A 1 213 ? 11.153 -1.697 14.262 1.00 97.69 213 GLY A C 1
ATOM 1487 O O . GLY A 1 213 ? 10.446 -2.152 15.160 1.00 97.69 213 GLY A O 1
ATOM 1488 N N . VAL A 1 214 ? 11.621 -0.445 14.300 1.00 97.62 214 VAL A N 1
ATOM 1489 C CA . VAL A 1 214 ? 11.311 0.488 15.397 1.00 97.62 214 VAL A CA 1
ATOM 1490 C C . VAL A 1 214 ? 9.806 0.735 15.483 1.00 97.62 214 VAL A C 1
ATOM 1492 O O . VAL A 1 214 ? 9.239 0.651 16.571 1.00 97.62 214 VAL A O 1
ATOM 1495 N N . THR A 1 215 ? 9.140 0.973 14.348 1.00 96.69 215 THR A N 1
ATOM 1496 C CA . THR A 1 215 ? 7.679 1.156 14.304 1.00 96.69 215 THR A CA 1
ATOM 1497 C C . THR A 1 215 ? 6.949 -0.079 14.833 1.00 96.69 215 THR A C 1
ATOM 1499 O O . THR A 1 215 ? 6.031 0.053 15.643 1.00 96.69 215 THR A O 1
ATOM 1502 N N . ALA A 1 216 ? 7.382 -1.275 14.425 1.00 97.12 216 ALA A N 1
ATOM 1503 C CA . ALA A 1 216 ? 6.806 -2.544 14.850 1.00 97.12 216 ALA A CA 1
ATOM 1504 C C . ALA A 1 216 ? 6.916 -2.757 16.361 1.00 97.12 216 ALA A C 1
ATOM 1506 O O . ALA A 1 216 ? 5.908 -2.993 17.029 1.00 97.12 216 ALA A O 1
ATOM 1507 N N . LEU A 1 217 ? 8.132 -2.642 16.900 1.00 97.44 217 LEU A N 1
ATOM 1508 C CA . LEU A 1 217 ? 8.411 -2.859 18.318 1.00 97.44 217 LEU A CA 1
ATOM 1509 C C . LEU A 1 217 ? 7.693 -1.830 19.191 1.00 97.44 217 LEU A C 1
ATOM 1511 O O . LEU A 1 217 ? 7.086 -2.191 20.200 1.00 97.44 217 LEU A O 1
ATOM 1515 N N . TRP A 1 218 ? 7.701 -0.561 18.779 1.00 96.44 218 TRP A N 1
ATOM 1516 C CA . TRP A 1 218 ? 7.013 0.494 19.513 1.00 96.44 218 TRP A CA 1
ATOM 1517 C C . TRP A 1 218 ? 5.502 0.263 19.526 1.00 96.44 218 TRP A C 1
ATOM 1519 O O . TRP A 1 218 ? 4.877 0.304 20.586 1.00 96.44 218 TRP A O 1
ATOM 1529 N N . ALA A 1 219 ? 4.899 -0.019 18.368 1.00 95.62 219 ALA A N 1
ATOM 1530 C CA . ALA A 1 219 ? 3.466 -0.269 18.272 1.00 95.62 219 ALA A CA 1
ATOM 1531 C C . ALA A 1 219 ? 3.046 -1.537 19.033 1.00 95.62 219 ALA A C 1
ATOM 1533 O O . ALA A 1 219 ? 2.021 -1.519 19.713 1.00 95.62 219 ALA A O 1
ATOM 1534 N N . ALA A 1 220 ? 3.854 -2.601 19.000 1.00 96.31 220 ALA A N 1
ATOM 1535 C CA . ALA A 1 220 ? 3.620 -3.809 19.788 1.00 96.31 220 ALA A CA 1
ATOM 1536 C C . ALA A 1 220 ? 3.678 -3.523 21.298 1.00 96.31 220 ALA A C 1
ATOM 1538 O O . ALA A 1 220 ? 2.770 -3.912 22.032 1.00 96.31 220 ALA A O 1
ATOM 1539 N N . GLY A 1 221 ? 4.683 -2.767 21.758 1.00 95.69 221 GLY A N 1
ATOM 1540 C CA . GLY A 1 221 ? 4.772 -2.331 23.153 1.00 95.69 221 GLY A CA 1
ATOM 1541 C C . GLY A 1 221 ? 3.558 -1.500 23.585 1.00 95.69 221 GLY A C 1
ATOM 1542 O O . GLY A 1 221 ? 3.015 -1.704 24.670 1.00 95.69 221 GLY A O 1
ATOM 1543 N N . ARG A 1 222 ? 3.061 -0.618 22.707 1.00 94.00 222 ARG A N 1
ATOM 1544 C CA . ARG A 1 222 ? 1.823 0.144 22.947 1.00 94.00 222 ARG A CA 1
ATOM 1545 C C . ARG A 1 222 ? 0.590 -0.753 22.989 1.00 94.00 222 ARG A C 1
ATOM 1547 O O . ARG A 1 222 ? -0.243 -0.546 23.862 1.00 94.00 222 ARG A O 1
ATOM 1554 N N . ALA A 1 223 ? 0.489 -1.751 22.112 1.00 93.94 223 ALA A N 1
ATOM 1555 C CA . ALA A 1 223 ? -0.626 -2.697 22.094 1.00 93.94 223 ALA A CA 1
ATOM 1556 C C . ALA A 1 223 ? -0.751 -3.480 23.413 1.00 93.94 223 ALA A C 1
ATOM 1558 O O . ALA A 1 223 ? -1.865 -3.704 23.875 1.00 93.94 223 ALA A O 1
ATOM 1559 N N . VAL A 1 224 ? 0.378 -3.847 24.034 1.00 96.00 224 VAL A N 1
ATOM 1560 C CA . VAL A 1 224 ? 0.411 -4.528 25.344 1.00 96.00 224 VAL A CA 1
ATOM 1561 C C . VAL A 1 224 ? 0.013 -3.590 26.490 1.00 96.00 224 VAL A C 1
ATOM 1563 O O . VAL A 1 224 ? -0.577 -4.032 27.472 1.00 96.00 224 VAL A O 1
ATOM 1566 N N . ALA A 1 225 ? 0.315 -2.296 26.372 1.00 94.12 225 ALA A N 1
ATOM 1567 C CA . ALA A 1 225 ? 0.088 -1.312 27.430 1.00 94.12 225 ALA A CA 1
ATOM 1568 C C . ALA A 1 225 ? -1.335 -0.715 27.464 1.00 94.12 225 ALA A C 1
ATOM 1570 O O . ALA A 1 225 ? -1.667 0.002 28.409 1.00 94.12 225 ALA A O 1
ATOM 1571 N N . VAL A 1 226 ? -2.167 -0.953 26.445 1.00 92.69 226 VAL A N 1
ATOM 1572 C CA . VAL A 1 226 ? -3.533 -0.402 26.351 1.00 92.69 226 VAL A CA 1
ATOM 1573 C C . VAL A 1 226 ? -4.601 -1.465 26.636 1.00 92.69 226 VAL A C 1
ATOM 1575 O O . VAL A 1 226 ? -4.338 -2.657 26.491 1.00 92.69 226 VAL A O 1
ATOM 1578 N N . PRO A 1 227 ? -5.840 -1.070 26.996 1.00 93.19 227 PRO A N 1
ATOM 1579 C CA . PRO A 1 227 ? -6.940 -2.018 27.141 1.00 93.19 227 PRO A CA 1
ATOM 1580 C C . PRO A 1 227 ? -7.175 -2.837 25.856 1.00 93.19 227 PRO A C 1
ATOM 1582 O O . PRO A 1 227 ? -7.053 -2.276 24.762 1.00 93.19 227 PRO A O 1
ATOM 1585 N N . PRO A 1 228 ? -7.609 -4.113 25.949 1.00 90.50 228 PRO A N 1
ATOM 1586 C CA . PRO A 1 228 ? -7.780 -4.991 24.785 1.00 90.50 228 PRO A CA 1
ATOM 1587 C C . PRO A 1 228 ? -8.673 -4.412 23.679 1.00 90.50 228 PRO A C 1
ATOM 1589 O O . PRO A 1 228 ? -8.386 -4.577 22.495 1.00 90.50 228 PRO A O 1
ATOM 1592 N N . ALA A 1 229 ? -9.714 -3.661 24.053 1.00 87.88 229 ALA A N 1
ATOM 1593 C CA . ALA A 1 229 ? -10.621 -2.998 23.113 1.00 87.88 229 ALA A CA 1
ATOM 1594 C C . ALA A 1 229 ? -9.930 -1.945 22.220 1.00 87.88 229 ALA A C 1
ATOM 1596 O O . ALA A 1 229 ? -10.414 -1.646 21.131 1.00 87.88 229 ALA A O 1
ATOM 1597 N N . SER A 1 230 ? -8.789 -1.410 22.660 1.00 87.81 230 SER A N 1
ATOM 1598 C CA . SER A 1 230 ? -8.012 -0.380 21.962 1.00 87.81 230 SER A CA 1
ATOM 1599 C C . SER A 1 230 ? -6.718 -0.919 21.347 1.00 87.81 230 SER A C 1
ATOM 1601 O O . SER A 1 230 ? -5.987 -0.153 20.724 1.00 87.81 230 SER A O 1
ATOM 1603 N N . ALA A 1 231 ? -6.411 -2.211 21.514 1.00 91.12 231 ALA A N 1
ATOM 1604 C CA . ALA A 1 231 ? -5.151 -2.808 21.069 1.00 91.12 231 ALA A CA 1
ATOM 1605 C C . ALA A 1 231 ? -5.102 -3.054 19.550 1.00 91.12 231 ALA A C 1
ATOM 1607 O O . ALA A 1 231 ? -4.035 -2.961 18.946 1.00 91.12 231 ALA A O 1
ATOM 1608 N N . ALA A 1 232 ? -6.246 -3.328 18.912 1.00 91.00 232 ALA A N 1
ATOM 1609 C CA . ALA A 1 232 ? -6.297 -3.735 17.504 1.00 91.00 232 ALA A CA 1
ATOM 1610 C C . ALA A 1 232 ? -5.641 -2.736 16.519 1.00 91.00 232 ALA A C 1
ATOM 1612 O O . ALA A 1 232 ? -4.861 -3.181 15.675 1.00 91.00 232 ALA A O 1
ATOM 1613 N N . PRO A 1 233 ? -5.852 -1.406 16.622 1.00 90.56 233 PRO A N 1
ATOM 1614 C CA . PRO A 1 233 ? -5.155 -0.446 15.764 1.00 90.56 233 PRO A CA 1
ATOM 1615 C C . PRO A 1 233 ? -3.628 -0.474 15.936 1.00 90.56 233 PRO A C 1
ATOM 1617 O O . PRO A 1 233 ? -2.892 -0.382 14.954 1.00 90.56 233 PRO A O 1
ATOM 1620 N N . TRP A 1 234 ? -3.138 -0.648 17.168 1.00 93.94 234 TRP A N 1
ATOM 1621 C CA . TRP A 1 234 ? -1.703 -0.757 17.451 1.00 93.94 234 TRP A CA 1
ATOM 1622 C C . TRP A 1 234 ? -1.103 -2.045 16.889 1.00 93.94 234 TRP A C 1
ATOM 1624 O O . TRP A 1 234 ? -0.012 -2.007 16.330 1.00 93.94 234 TRP A O 1
ATOM 1634 N N . LEU A 1 235 ? -1.831 -3.162 16.960 1.00 93.88 235 LEU A N 1
ATOM 1635 C CA . LEU A 1 235 ? -1.428 -4.411 16.308 1.00 93.88 235 LEU A CA 1
ATOM 1636 C C . LEU A 1 235 ? -1.364 -4.256 14.783 1.00 93.88 235 LEU A C 1
ATOM 1638 O O . LEU A 1 235 ? -0.417 -4.731 14.164 1.00 93.88 235 LEU A O 1
ATOM 1642 N N . GLY A 1 236 ? -2.319 -3.542 14.179 1.00 92.19 236 GLY A N 1
ATOM 1643 C CA . GLY A 1 236 ? -2.285 -3.215 12.751 1.00 92.19 236 GLY A CA 1
ATOM 1644 C C . GLY A 1 236 ? -1.034 -2.420 12.360 1.00 92.19 236 GLY A C 1
ATOM 1645 O O . GLY A 1 236 ? -0.356 -2.774 11.396 1.00 92.19 236 GLY A O 1
ATOM 1646 N N . LEU A 1 237 ? -0.680 -1.397 13.147 1.00 94.38 237 LEU A N 1
ATOM 1647 C CA . LEU A 1 237 ? 0.558 -0.636 12.952 1.00 94.38 237 LEU A CA 1
ATOM 1648 C C . LEU A 1 237 ? 1.807 -1.503 13.171 1.00 94.38 237 LEU A C 1
ATOM 1650 O O . LEU A 1 237 ? 2.765 -1.383 12.410 1.00 94.38 237 LEU A O 1
ATOM 1654 N N . ALA A 1 238 ? 1.791 -2.402 14.159 1.00 96.12 238 ALA A N 1
ATOM 1655 C CA . ALA A 1 238 ? 2.900 -3.313 14.422 1.00 96.12 238 ALA A CA 1
ATOM 1656 C C . ALA A 1 238 ? 3.152 -4.259 13.238 1.00 96.12 238 ALA A C 1
ATOM 1658 O O . ALA A 1 238 ? 4.286 -4.394 12.783 1.00 96.12 238 ALA A O 1
ATOM 1659 N N . LEU A 1 239 ? 2.088 -4.852 12.689 1.00 95.12 239 LEU A N 1
ATOM 1660 C CA . LEU A 1 239 ? 2.154 -5.697 11.494 1.00 95.12 239 LEU A CA 1
ATOM 1661 C C . LEU A 1 239 ? 2.601 -4.908 10.256 1.00 95.12 239 LEU A C 1
ATOM 1663 O O . LEU A 1 239 ? 3.402 -5.409 9.472 1.00 95.12 239 LEU A O 1
ATOM 1667 N N . GLY A 1 240 ? 2.141 -3.663 10.098 1.00 93.88 240 GLY A N 1
ATOM 1668 C CA . GLY A 1 240 ? 2.612 -2.771 9.035 1.00 93.88 240 GLY A CA 1
ATOM 1669 C C . GLY A 1 240 ? 4.101 -2.433 9.155 1.00 93.88 240 GLY A C 1
ATOM 1670 O O . GLY A 1 240 ? 4.824 -2.460 8.160 1.00 93.88 240 GLY A O 1
ATOM 1671 N N . GLY A 1 241 ? 4.580 -2.179 10.376 1.00 96.25 241 GLY A N 1
ATOM 1672 C CA . GLY A 1 241 ? 6.001 -1.994 10.671 1.00 96.25 241 GLY A CA 1
ATOM 1673 C C . GLY A 1 241 ? 6.825 -3.248 10.373 1.00 96.25 241 GLY A C 1
ATOM 1674 O O . GLY A 1 241 ? 7.883 -3.144 9.759 1.00 96.25 241 GLY A O 1
ATOM 1675 N N . LEU A 1 242 ? 6.321 -4.437 10.725 1.00 96.75 242 LEU A N 1
ATOM 1676 C CA . LEU A 1 242 ? 6.969 -5.712 10.398 1.00 96.75 242 LEU A CA 1
ATOM 1677 C C . LEU A 1 242 ? 7.029 -5.951 8.890 1.00 96.75 242 LEU A C 1
ATOM 1679 O O . LEU A 1 242 ? 8.055 -6.408 8.396 1.00 96.75 242 LEU A O 1
ATOM 1683 N N . ALA A 1 243 ? 5.967 -5.613 8.154 1.00 93.69 243 ALA A N 1
ATOM 1684 C CA . ALA A 1 243 ? 5.972 -5.697 6.698 1.00 93.69 243 ALA A CA 1
ATOM 1685 C C . ALA A 1 243 ? 7.075 -4.807 6.105 1.00 93.69 243 ALA A C 1
ATOM 1687 O O . ALA A 1 243 ? 7.863 -5.287 5.298 1.00 93.69 243 ALA A O 1
ATOM 1688 N N . LEU A 1 244 ? 7.197 -3.553 6.560 1.00 95.44 244 LEU A N 1
ATOM 1689 C CA . LEU A 1 244 ? 8.302 -2.671 6.166 1.00 95.44 244 LEU A CA 1
ATOM 1690 C C . LEU A 1 244 ? 9.665 -3.248 6.559 1.00 95.44 244 LEU A C 1
ATOM 1692 O O . LEU A 1 244 ? 10.577 -3.258 5.742 1.00 95.44 244 LEU A O 1
ATOM 1696 N N . ALA A 1 245 ? 9.805 -3.772 7.775 1.00 96.31 245 ALA A N 1
ATOM 1697 C CA . ALA A 1 245 ? 11.051 -4.387 8.214 1.00 96.31 245 ALA A CA 1
ATOM 1698 C C . ALA A 1 245 ? 11.463 -5.546 7.291 1.00 96.31 245 ALA A C 1
ATOM 1700 O O . ALA A 1 245 ? 12.620 -5.620 6.888 1.00 96.31 245 ALA A O 1
ATOM 1701 N N . GLY A 1 246 ? 10.499 -6.387 6.899 1.00 93.50 246 GLY A N 1
ATOM 1702 C CA . GLY A 1 246 ? 10.689 -7.470 5.936 1.00 93.50 246 GLY A CA 1
ATOM 1703 C C . GLY A 1 246 ? 11.164 -6.974 4.572 1.00 93.50 246 GLY A C 1
ATOM 1704 O O . GLY A 1 246 ? 12.127 -7.512 4.047 1.00 93.50 246 GLY A O 1
ATOM 1705 N N . VAL A 1 247 ? 10.581 -5.890 4.047 1.00 91.06 247 VAL A N 1
ATOM 1706 C CA . VAL A 1 247 ? 11.059 -5.254 2.800 1.00 91.06 247 VAL A CA 1
ATOM 1707 C C . VAL A 1 247 ? 12.521 -4.814 2.906 1.00 91.06 247 VAL A C 1
ATOM 1709 O O . VAL A 1 247 ? 13.269 -4.906 1.939 1.00 91.06 247 VAL A O 1
ATOM 1712 N N . GLY A 1 248 ? 12.946 -4.353 4.082 1.00 90.88 248 GLY A N 1
ATOM 1713 C CA . GLY A 1 248 ? 14.335 -3.976 4.333 1.00 90.88 248 GLY A CA 1
ATOM 1714 C C . GLY A 1 248 ? 15.324 -5.146 4.393 1.00 90.88 248 GLY A C 1
ATOM 1715 O O . GLY A 1 248 ? 16.526 -4.900 4.343 1.00 90.88 248 GLY A O 1
ATOM 1716 N N . LEU A 1 249 ? 14.857 -6.396 4.495 1.00 90.31 249 LEU A N 1
ATOM 1717 C CA . LEU A 1 249 ? 15.715 -7.589 4.489 1.00 90.31 249 LEU A CA 1
ATOM 1718 C C . LEU A 1 249 ? 16.029 -8.109 3.075 1.00 90.31 249 LEU A C 1
ATOM 1720 O O . LEU A 1 249 ? 16.982 -8.876 2.933 1.00 90.31 249 LEU A O 1
ATOM 1724 N N . GLY A 1 250 ? 15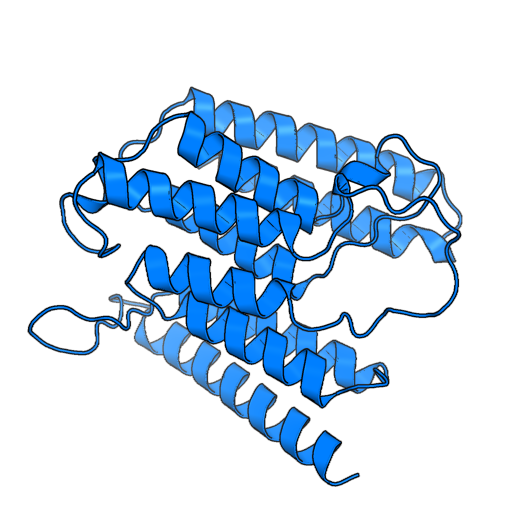.292 -7.657 2.054 1.00 83.56 250 GLY A N 1
ATOM 1725 C CA . GLY A 1 250 ? 15.378 -8.149 0.671 1.00 83.56 250 GLY A CA 1
ATOM 1726 C C . GLY A 1 250 ? 14.434 -9.312 0.397 1.00 83.56 250 GLY A C 1
ATOM 1727 O O . GLY A 1 250 ? 14.731 -10.060 -0.559 1.00 83.56 250 GLY A O 1
#

Mean predicted aligned error: 5.6 Å

Sequence (250 aa):
MRAARLATVTLSLMLVAGLALAWLTREMPLVAVRGGAVLRADALSALLLIVAAAQALAGLALGVPRPWLVTLRAALVGLAAVSGHLAAIGGVLLVAGLVPGSTAGPAAGQLRGWVTAPWLAPLLATGGLALIGLIGGEWRYAAPAAGSGLNSLSFGLLLLAALLALGVVALPGAQPPAGEPLIAAGCLYALLRLFSLGPWNLGWLLATLLVGGVTALWAAGRAVAVPPASAAPWLGLALGGLALAGVGLG

Solvent-accessible surface area (backbone atoms only — not comparable to full-atom values): 12381 Å² total; per-residue (Å²): 113,70,65,52,52,51,32,53,51,53,34,50,52,41,28,52,50,12,53,51,40,39,61,64,20,68,88,47,65,48,69,57,61,95,90,74,40,60,39,28,37,31,51,68,25,14,49,47,21,32,52,30,22,49,54,40,51,52,43,51,74,72,61,49,86,45,46,59,53,46,42,50,34,31,51,29,38,32,51,24,36,34,34,20,27,35,58,54,26,18,51,32,35,29,52,34,28,66,50,72,69,70,80,72,64,99,79,78,83,94,70,82,50,76,89,72,40,68,37,48,23,27,44,31,30,23,51,14,35,40,43,20,25,67,67,29,75,30,46,41,57,84,44,96,49,26,30,67,17,66,46,72,66,31,49,50,27,18,52,49,10,24,40,50,20,45,19,54,80,28,72,90,49,93,55,70,39,80,39,50,68,58,57,19,52,43,27,42,47,56,38,53,49,54,78,70,40,58,89,80,54,68,66,58,27,49,49,34,22,51,55,12,41,52,44,15,53,54,24,43,55,49,26,73,74,41,61,77,94,62,16,60,44,23,46,52,32,15,53,52,12,44,53,38,20,51,62,21,76,110

Radius of gyration: 17.88 Å; Cα contacts (8 Å, |Δi|>4): 419; chains: 1; bounding box: 52×38×56 Å

pLDDT: mean 88.39, std 12.6, range [37.75, 97.88]

Foldseek 3Di:
DVLLVVLLVLLVVLLVVLVVLLVVQVPHKDFPDDDAGQFTAHNLLSVLSNVLSVVLVVCSVVPQPCSVLSSQLSVLLSSLSGGQFLLSVLVSLLVSLVRDDSPPDPDDDDPPDPLLRSNQLSNLLNVLSVQLCVQQVHGGLPDLSSLVSDDPSSLVSLLSSLCSLLQVVCLVHPAFRPHDVSSNSSSVSSNVSNVVRDDDDLVSLVVLLVQLQVQLVSLQVVLVVDDVVRNVSSNSSNVSSVVSNVSSVD

Nearest PDB structures (foldseek):
  6q8w-assembly1_N  TM=6.948E-01  e=5.970E-02  Thermus thermophilus HB8
  7r4f-assembly1_M  TM=6.606E-01  e=3.099E-01  Bos taurus